Protein 9G8T (pdb70)

InterPro domains:
  IPR001279 Metallo-beta-lactamase [PF00753] (14-205)
  IPR001279 Metallo-beta-lactamase [SM00849] (15-205)
  IPR036866 Ribonuclease Z/Hydroxyacylglutathione hydrolase-like [G3DSA:3.60.15.10] (2-288)
  IPR036866 Ribonuclease Z/Hydroxyacylglutathione hydrolase-like [SSF56281] (8-253)
  IPR044528 Persulfide dioxygenase-like, MBL-fold metallo-hydrolase domain [cd07724] (6-207)
  IPR051682 Mitochondrial Persulfide Dioxygenase [PTHR43084] (5-272)

Radius of gyration: 18.03 Å; Cα contacts (8 Å, |Δi|>4): 649; chains: 1; bounding box: 44×48×46 Å

Foldseek 3Di:
DAWDKDWAADVVQQFIKIWTADPVDQFTEIEQFFFDADVVVRDTDCVRVVVVVVVCVVSVHAYAEHEYQAQDLRGAGCSVVCCVVRNYFYEFAQCLLVLQVVVCVVLVVPPVRDSRQPLGRYHAYAFDWDDRVPWTKTWHQQAALANGGIWIDTHLEIEREQLFEQQAVAHDAQPDVRHHQLSSLVSLVVVLPPPQARWYAYGGDCHGTDTSVCNQQRRPQHHPPQDRVNSRVVRVVVNVVDDRRPRRQVRNVCVSSVNDFADQDPVRDGDGGDDPPPD

Nearest PDB structures (foldseek):
  4ysl-assembly1_B  TM=9.925E-01  e=1.125E-45  Pseudomonas putida F1
  4efz-assembly3_B  TM=9.923E-01  e=1.502E-44  Burkholderia pseudomallei 1710b
  4efz-assembly2_A  TM=9.897E-01  e=1.248E-44  Burkholderia pseudomallei 1710b
  5ve3-assembly2_A  TM=9.294E-01  e=9.357E-24  Paraburkholderia phytofirmans PsJN
  5ve4-assembly1_A  TM=9.227E-01  e=5.370E-24  Paraburkholderia phytofirmans PsJN

B-factor: mean 61.91, std 17.57, range [28.97, 147.61]

Solvent-accessible surface area: 12207 Å² total; per-residue (Å²): 113,126,6,79,32,43,39,22,74,12,108,94,24,19,0,21,5,4,0,0,54,0,63,77,46,107,13,0,0,0,1,3,0,2,12,25,33,66,68,104,74,45,153,38,33,60,66,17,0,97,116,3,16,47,32,5,134,144,88,85,14,100,15,72,31,0,1,8,1,1,1,2,13,32,1,2,4,1,0,20,55,0,47,184,88,30,31,25,36,1,0,3,0,16,95,0,40,91,3,0,57,102,2,14,55,54,4,117,34,54,166,107,8,40,60,74,2,173,37,9,112,60,50,2,106,73,30,47,76,20,118,0,26,40,0,124,8,113,0,18,17,0,14,0,18,1,15,0,1,2,0,0,31,1,42,41,1,0,2,0,3,5,0,0,12,28,12,119,83,0,1,5,48,6,69,17,33,41,23,64,4,94,69,0,22,135,7,0,69,101,0,11,91,34,94,58,86,14,64,0,7,0,3,3,13,139,199,21,85,15,28,0,4,92,0,48,135,110,0,75,19,1,100,106,82,37,82,57,129,52,3,8,60,69,2,100,134,94,12,90,104,71,61,88,35,118,18,7,28,13,0,0,4,0,9,0,26,3,5,53,60,10,95,77,94,92,101,55,71,109,103,53,91,90,29,156,152,90,106

Secondary structure (DSSP, 8-state):
---EEEEEEETTTTEEEEEEE-TTSSEEEEESPEEEEETTTTEEE-HHHHHHHHHHHHTT-EEEEEE-SS--SSSEE-HHHHHHHH--EEEEETTHHHHHHHHHHHHT-TTSS--SSTTSSEEEPTTEEEEETTEEEEEEE--SSSTT-EEEEETTEEEEETS---TTT------STT--HHHHHHHHHHHHTS-TT-EEEESB----EEEHHHHHHH-TTT-TT--HHHHHHHHHHHHHTPPPPTTHHHHHHHHTTTTPPPPBPTTS-B-----SS--

Sequence (279 aa):
LKPDITAFFDPATSTYSYVVRDPSSRACAIVDPVLDYDPAAGRTSHASAERLIAHVRQHDLQVEWLLETHVHADHLSAAIFLQRELGGCLAIGARITQVQAKFSGLFNLGEAFPVDGRQFEHLFEDGESFRIGALECRALHTPGHTPACMMTYLVGDSAFVGDTTLFMPDYGTARCDFPGGDARQLYRSIQRLFALPDATRLFMCHDYRCETSVGEQRRHNVHVREGVDEEAFVAMRQQRDATLGMPTLMLPAIQVNMRGGNLPPVEGNGVRYLKIPLDLF

Structure (mmCIF, N/CA/C/O backbone):
data_9G8T
#
_entry.id   9G8T
#
_cell.length_a   77.240
_cell.length_b   77.240
_cell.length_c   83.300
_cell.angle_alpha   90.00
_cell.angle_beta   90.00
_cell.angle_gamma   120.00
#
_symmetry.space_group_name_H-M   'P 31 2 1'
#
loop_
_entity.id
_entity.type
_entity.pdbx_description
1 polymer 'Metallo-beta-lactamase domain-containing protein'
2 non-polymer DI(HYDROXYETHYL)ETHER
3 non-polymer 'ZINC ION'
4 non-polymer 'CHLORIDE ION'
5 water water
#
loop_
_atom_site.group_PDB
_atom_site.id
_atom_site.type_symbol
_atom_site.label_atom_id
_atom_site.label_alt_id
_atom_site.label_comp_id
_atom_site.label_asym_id
_atom_site.label_entity_id
_atom_site.label_seq_id
_atom_site.pdbx_PDB_ins_code
_atom_site.Cartn_x
_atom_site.Cartn_y
_atom_site.Cartn_z
_atom_site.occupancy
_atom_site.B_iso_or_equiv
_atom_site.auth_seq_id
_atom_site.auth_comp_id
_atom_site.auth_asym_id
_atom_site.auth_atom_id
_atom_site.pdbx_PDB_model_num
ATOM 1 N N . LEU A 1 2 ? 20.938 19.675 26.046 1.00 59.18 2 LEU A N 1
ATOM 2 C CA . LEU A 1 2 ? 21.138 20.479 24.831 1.00 69.71 2 LEU A CA 1
ATOM 3 C C . LEU A 1 2 ? 20.939 19.665 23.541 1.00 64.25 2 LEU A C 1
ATOM 4 O O . LEU A 1 2 ? 21.701 18.739 23.226 1.00 62.82 2 LEU A O 1
ATOM 9 N N . LYS A 1 3 ? 19.927 20.029 22.784 1.00 56.71 3 LYS A N 1
ATOM 10 C CA . LYS A 1 3 ? 19.511 19.159 21.707 1.00 63.19 3 LYS A CA 1
ATOM 11 C C . LYS A 1 3 ? 19.941 19.692 20.339 1.00 52.14 3 LYS A C 1
ATOM 12 O O . LYS A 1 3 ? 19.887 20.903 20.088 1.00 52.39 3 LYS A O 1
ATOM 18 N N . PRO A 1 4 ? 20.397 18.819 19.452 1.00 54.49 4 PRO A N 1
ATOM 19 C CA . PRO A 1 4 ? 20.863 19.284 18.141 1.00 52.60 4 PRO A CA 1
ATOM 20 C C . PRO A 1 4 ? 19.732 19.765 17.245 1.00 52.29 4 PRO A C 1
ATOM 21 O O . PRO A 1 4 ? 18.618 19.232 17.249 1.00 52.73 4 PRO A O 1
ATOM 25 N N . ASP A 1 5 ? 20.044 20.800 16.469 1.00 49.47 5 ASP A N 1
ATOM 26 C CA . ASP A 1 5 ? 19.221 21.234 15.347 1.00 64.39 5 ASP A CA 1
ATOM 27 C C . ASP A 1 5 ? 19.590 20.369 14.141 1.00 62.05 5 ASP A C 1
ATOM 28 O O . ASP A 1 5 ? 20.718 20.451 13.645 1.00 51.49 5 ASP A O 1
ATOM 33 N N . ILE A 1 6 ? 18.645 19.549 13.667 1.00 52.45 6 ILE A N 1
ATOM 34 C CA . ILE A 1 6 ? 18.900 18.544 12.641 1.00 52.94 6 ILE A CA 1
ATOM 35 C C . ILE A 1 6 ? 18.053 18.844 11.411 1.00 54.49 6 ILE A C 1
ATOM 36 O O . ILE A 1 6 ? 16.823 18.952 11.504 1.00 56.12 6 ILE A O 1
ATOM 41 N N . THR A 1 7 ? 18.718 18.956 10.263 1.00 53.29 7 THR A N 1
ATOM 42 C CA . THR A 1 7 ? 18.087 19.100 8.954 1.00 57.48 7 THR A CA 1
ATOM 43 C C . THR A 1 7 ? 18.436 17.882 8.103 1.00 52.92 7 THR A C 1
ATOM 44 O O . THR A 1 7 ? 19.612 17.519 7.977 1.00 49.42 7 THR A O 1
ATOM 48 N N . ALA A 1 8 ? 17.407 17.232 7.567 1.00 49.57 8 ALA A N 1
ATOM 49 C CA . ALA A 1 8 ? 17.520 16.052 6.728 1.00 51.36 8 ALA A CA 1
ATOM 50 C C . ALA A 1 8 ? 17.497 16.447 5.250 1.00 48.15 8 ALA A C 1
ATOM 51 O O . ALA A 1 8 ? 16.870 17.434 4.862 1.00 49.56 8 ALA A O 1
ATOM 53 N N . PHE A 1 9 ? 18.198 15.666 4.431 1.00 49.33 9 PHE A N 1
ATOM 54 C CA . PHE A 1 9 ? 18.309 15.896 2.989 1.00 47.61 9 PHE A CA 1
ATOM 55 C C . PHE A 1 9 ? 18.147 14.558 2.285 1.00 51.95 9 PHE A C 1
ATOM 56 O O . PHE A 1 9 ? 19.014 13.687 2.406 1.00 52.65 9 PHE A O 1
ATOM 64 N N . PHE A 1 10 ? 17.041 14.382 1.568 1.00 55.38 10 PHE A N 1
ATOM 65 C CA . PHE A 1 10 ? 16.752 13.125 0.893 1.00 57.50 10 PHE A CA 1
ATOM 66 C C . PHE A 1 10 ? 17.331 13.150 -0.516 1.00 50.08 10 PHE A C 1
ATOM 67 O O . PHE A 1 10 ? 17.183 14.137 -1.236 1.00 51.09 10 PHE A O 1
ATOM 75 N N . ASP A 1 11 ? 18.007 12.072 -0.896 1.00 54.13 11 ASP A N 1
ATOM 76 C CA . ASP A 1 11 ? 18.447 11.900 -2.280 1.00 51.38 11 ASP A CA 1
ATOM 77 C C . ASP A 1 11 ? 17.613 10.817 -2.949 1.00 51.20 11 ASP A C 1
ATOM 78 O O . ASP A 1 11 ? 17.821 9.627 -2.664 1.00 49.99 11 ASP A O 1
ATOM 83 N N . PRO A 1 12 ? 16.692 11.164 -3.860 1.00 59.59 12 PRO A N 1
ATOM 84 C CA . PRO A 1 12 ? 15.831 10.126 -4.468 1.00 60.49 12 PRO A CA 1
ATOM 85 C C . PRO A 1 12 ? 16.564 9.112 -5.335 1.00 56.32 12 PRO A C 1
ATOM 86 O O . PRO A 1 12 ? 16.097 7.971 -5.452 1.00 61.81 12 PRO A O 1
ATOM 90 N N . ALA A 1 13 ? 17.692 9.465 -5.947 1.00 54.57 13 ALA A N 1
ATOM 91 C CA . ALA A 1 13 ? 18.426 8.467 -6.721 1.00 53.03 13 ALA A CA 1
ATOM 92 C C . ALA A 1 13 ? 18.891 7.305 -5.839 1.00 61.34 13 ALA A C 1
ATOM 93 O O . ALA A 1 13 ? 18.709 6.135 -6.193 1.00 55.79 13 ALA A O 1
ATOM 95 N N . THR A 1 14 ? 19.463 7.595 -4.670 1.00 54.08 14 THR A N 1
ATOM 96 C CA . THR A 1 14 ? 20.010 6.538 -3.828 1.00 50.13 14 THR A CA 1
ATOM 97 C C . THR A 1 14 ? 19.217 6.303 -2.551 1.00 51.83 14 THR A C 1
ATOM 98 O O . THR A 1 14 ? 19.618 5.462 -1.745 1.00 41.82 14 THR A O 1
ATOM 102 N N . SER A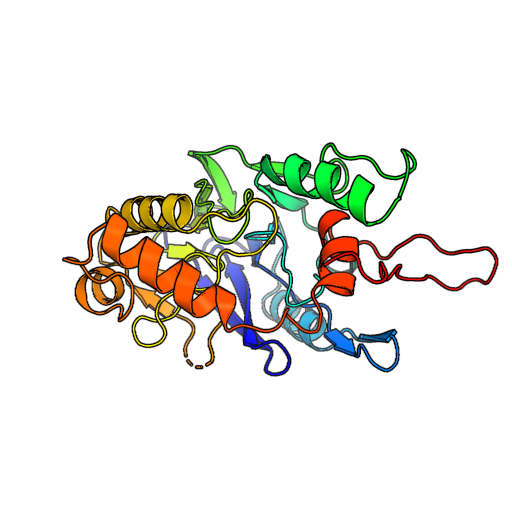 1 15 ? 18.126 7.037 -2.331 1.00 54.85 15 SER A N 1
ATOM 103 C CA . SER A 1 15 ? 17.289 6.872 -1.142 1.00 57.89 15 SER A CA 1
ATOM 104 C C . SER A 1 15 ? 18.067 7.181 0.131 1.00 51.95 15 SER A C 1
ATOM 105 O O . SER A 1 15 ? 17.734 6.682 1.202 1.00 53.77 15 SER A O 1
ATOM 108 N N . THR A 1 16 ? 19.108 8.009 0.014 1.00 50.70 16 THR A N 1
ATOM 109 C CA . THR A 1 16 ? 19.982 8.361 1.122 1.00 45.77 16 THR A CA 1
ATOM 110 C C . THR A 1 16 ? 19.483 9.625 1.817 1.00 40.02 16 THR A C 1
ATOM 111 O O . THR A 1 16 ? 19.126 10.608 1.154 1.00 41.96 16 THR A O 1
ATOM 115 N N . TYR A 1 17 ? 19.442 9.587 3.151 1.00 46.45 17 TYR A N 1
ATOM 116 C CA . TYR A 1 17 ? 19.299 10.790 3.964 1.00 49.51 17 TYR A CA 1
ATOM 117 C C . TYR A 1 17 ? 20.690 11.213 4.417 1.00 46.80 17 TYR A C 1
ATOM 118 O O . TYR A 1 17 ? 21.421 10.412 5.012 1.00 44.82 17 TYR A O 1
ATOM 127 N N . SER A 1 18 ? 21.070 12.432 4.070 1.00 42.74 18 SER A N 1
ATOM 128 C CA . SER A 1 18 ? 22.183 13.143 4.686 1.00 47.38 18 SER A CA 1
ATOM 129 C C . SER A 1 18 ? 21.635 14.135 5.700 1.00 50.96 18 SER A C 1
ATOM 130 O O . SER A 1 18 ? 20.471 14.534 5.635 1.00 46.55 18 SER A O 1
ATOM 133 N N . TYR A 1 19 ? 22.482 14.550 6.642 1.00 47.02 19 TYR A N 1
ATOM 134 C CA . TYR A 1 19 ? 22.034 15.493 7.649 1.00 39.70 19 TYR A CA 1
ATOM 135 C C . TYR A 1 19 ? 23.060 16.592 7.875 1.00 42.61 19 TYR A C 1
ATOM 136 O O . TYR A 1 19 ? 24.273 16.362 7.792 1.00 44.47 19 TYR A O 1
ATOM 145 N N . VAL A 1 20 ? 22.547 17.786 8.172 1.00 44.57 20 VAL A N 1
ATOM 146 C CA . VAL A 1 20 ? 23.296 18.837 8.852 1.00 52.06 20 VAL A CA 1
ATOM 147 C C . VAL A 1 20 ? 22.926 18.806 10.336 1.00 52.50 20 VAL A C 1
ATOM 148 O O . VAL A 1 20 ? 21.748 18.922 10.700 1.00 48.09 20 VAL A O 1
ATOM 152 N N . VAL A 1 21 ? 23.922 18.624 11.196 1.00 49.80 21 VAL A N 1
ATOM 153 C CA . VAL A 1 21 ? 23.713 18.540 12.639 1.00 46.19 21 VAL A CA 1
ATOM 154 C C . VAL A 1 21 ? 24.322 19.791 13.254 1.00 50.05 21 VAL A C 1
ATOM 155 O O . VAL A 1 21 ? 25.549 19.934 13.294 1.00 52.18 21 VAL A O 1
ATOM 159 N N . ARG A 1 22 ? 23.471 20.691 13.734 1.00 50.61 22 ARG A N 1
ATOM 160 C CA . ARG A 1 22 ? 23.870 22.036 14.119 1.00 53.70 22 ARG A CA 1
ATOM 161 C C . ARG A 1 22 ? 23.769 22.216 15.630 1.00 54.41 22 ARG A C 1
ATOM 162 O O . ARG A 1 22 ? 22.775 21.816 16.246 1.00 55.84 22 ARG A O 1
ATOM 170 N N . ASP A 1 23 ? 24.796 22.817 16.217 1.00 48.66 23 ASP A N 1
ATOM 171 C CA . ASP A 1 23 ? 24.768 23.257 17.610 1.00 53.95 23 ASP A CA 1
ATOM 172 C C . ASP A 1 23 ? 23.950 24.539 17.732 1.00 54.78 23 ASP A C 1
ATOM 173 O O . ASP A 1 23 ? 24.382 25.590 17.242 1.00 64.09 23 ASP A O 1
ATOM 178 N N . PRO A 1 24 ? 22.769 24.492 18.360 1.00 50.78 24 PRO A N 1
ATOM 179 C CA . PRO A 1 24 ? 21.957 25.716 18.493 1.00 55.70 24 PRO A CA 1
ATOM 180 C C . PRO A 1 24 ? 22.651 26.853 19.228 1.00 59.53 24 PRO A C 1
ATOM 181 O O . PRO A 1 24 ? 22.336 28.020 18.962 1.00 59.69 24 PRO A O 1
ATOM 185 N N . SER A 1 25 ? 23.563 26.559 20.158 1.00 54.98 25 SER A N 1
ATOM 186 C CA . SER A 1 25 ? 24.213 27.611 20.935 1.00 58.04 25 SER A CA 1
ATOM 187 C C . SER A 1 25 ? 25.389 28.239 20.206 1.00 57.33 25 SER A C 1
ATOM 188 O O . SER A 1 25 ? 26.028 29.146 20.749 1.00 58.00 25 SER A O 1
ATOM 191 N N . SER A 1 26 ? 25.688 27.803 18.992 1.00 55.11 26 SER A N 1
ATOM 192 C CA . SER A 1 26 ? 26.780 28.410 18.248 1.00 60.61 26 SER A CA 1
ATOM 193 C C . SER A 1 26 ? 26.483 28.261 16.762 1.00 56.37 26 SER A C 1
ATOM 194 O O . SER A 1 26 ? 25.338 28.019 16.365 1.00 61.66 26 SER A O 1
ATOM 197 N N . ARG A 1 27 ? 27.512 28.415 15.940 1.00 54.06 27 ARG A N 1
ATOM 198 C CA . ARG A 1 27 ? 27.386 28.170 14.509 1.00 51.88 27 ARG A CA 1
ATOM 199 C C . ARG A 1 27 ? 28.044 26.864 14.077 1.00 58.36 27 ARG A C 1
ATOM 200 O O . ARG A 1 27 ? 28.063 26.561 12.879 1.00 64.78 27 ARG A O 1
ATOM 208 N N . ALA A 1 28 ? 28.562 26.079 15.024 1.00 60.42 28 ALA A N 1
ATOM 209 C CA . ALA A 1 28 ? 29.229 24.822 14.708 1.00 55.06 28 ALA A CA 1
ATOM 210 C C . ALA A 1 28 ? 28.227 23.786 14.207 1.00 58.47 28 ALA A C 1
ATOM 211 O O . ALA A 1 28 ? 27.135 23.636 14.768 1.00 62.47 28 ALA A O 1
ATOM 213 N N . CYS A 1 29 ? 28.600 23.049 13.158 1.00 50.43 29 CYS A N 1
ATOM 214 C CA . CYS A 1 29 ? 27.763 21.948 12.706 1.00 48.12 29 CYS A CA 1
ATOM 215 C C . CYS A 1 29 ? 28.629 20.793 12.203 1.00 54.49 29 CYS A C 1
ATOM 216 O O . CYS A 1 29 ? 29.827 20.937 11.959 1.00 59.27 29 CYS A O 1
ATOM 219 N N . ALA A 1 30 ? 27.999 19.636 12.047 1.00 53.08 30 ALA A N 1
ATOM 220 C CA . ALA A 1 30 ? 28.576 18.507 11.343 1.00 48.61 30 ALA A CA 1
ATOM 221 C C . ALA A 1 30 ? 27.676 18.111 10.185 1.00 47.80 30 ALA A C 1
ATOM 222 O O . ALA A 1 30 ? 26.470 18.355 10.206 1.00 49.50 30 ALA A O 1
ATOM 224 N N . ILE A 1 31 ? 28.268 17.448 9.198 1.00 48.91 31 ILE A N 1
ATOM 225 C CA . ILE A 1 31 ? 27.552 16.921 8.043 1.00 45.12 31 ILE A CA 1
ATOM 226 C C . ILE A 1 31 ? 27.694 15.408 8.073 1.00 50.13 31 ILE A C 1
ATOM 227 O O . ILE A 1 31 ? 28.802 14.879 8.240 1.00 48.56 31 ILE A O 1
ATOM 232 N N . VAL A 1 32 ? 26.568 14.717 7.969 1.00 40.54 32 VAL A N 1
ATOM 233 C CA . VAL A 1 32 ? 26.519 13.268 8.094 1.00 39.85 32 VAL A CA 1
ATOM 234 C C . VAL A 1 32 ? 26.154 12.671 6.743 1.00 45.96 32 VAL A C 1
ATOM 235 O O . VAL A 1 32 ? 25.146 13.061 6.148 1.00 40.46 32 VAL A O 1
ATOM 239 N N . ASP A 1 33 ? 26.954 11.711 6.281 1.00 42.96 33 ASP A N 1
ATOM 240 C CA . ASP A 1 33 ? 26.683 10.934 5.078 1.00 44.49 33 ASP A CA 1
ATOM 241 C C . ASP A 1 33 ? 26.306 11.768 3.842 1.00 45.21 33 ASP A C 1
ATOM 242 O O . ASP A 1 33 ? 25.244 11.559 3.245 1.00 43.97 33 ASP A O 1
ATOM 247 N N . PRO A 1 34 ? 27.173 12.676 3.403 1.00 44.74 34 PRO A N 1
ATOM 248 C CA . PRO A 1 34 ? 26.826 13.504 2.240 1.00 38.76 34 PRO A CA 1
ATOM 249 C C . PRO A 1 34 ? 27.038 12.743 0.927 1.00 44.41 34 PRO A C 1
ATOM 250 O O . PRO A 1 34 ? 27.935 11.897 0.806 1.00 45.20 34 PRO A O 1
ATOM 254 N N . VAL A 1 35 ? 26.184 13.032 -0.061 1.00 39.82 35 VAL A N 1
ATOM 255 C CA . VAL A 1 35 ? 26.086 12.226 -1.280 1.00 47.16 35 VAL A CA 1
ATOM 256 C C . VAL A 1 35 ? 26.807 12.914 -2.427 1.00 46.39 35 VAL A C 1
ATOM 257 O O . VAL A 1 35 ? 26.505 14.073 -2.756 1.00 46.90 35 VAL A O 1
ATOM 261 N N . LEU A 1 36 ? 27.713 12.188 -3.087 1.00 51.15 36 LEU A N 1
ATOM 262 C CA . LEU A 1 36 ? 28.235 12.628 -4.378 1.00 44.00 36 LEU A CA 1
ATOM 263 C C . LEU A 1 36 ? 27.450 11.889 -5.459 1.00 41.63 36 LEU A C 1
ATOM 264 O O . LEU A 1 36 ? 27.501 10.647 -5.547 1.00 41.22 36 LEU A O 1
ATOM 269 N N . ASP A 1 37 ? 26.717 12.643 -6.277 1.00 51.13 37 ASP A N 1
ATOM 270 C CA . ASP A 1 37 ? 25.839 12.020 -7.252 1.00 50.86 37 ASP A CA 1
ATOM 271 C C . ASP A 1 37 ? 26.673 11.365 -8.340 1.00 44.77 37 ASP A C 1
ATOM 272 O O . ASP A 1 37 ? 27.689 11.912 -8.783 1.00 44.87 37 ASP A O 1
ATOM 277 N N . TYR A 1 38 ? 26.261 10.170 -8.750 1.00 51.10 38 TYR A N 1
ATOM 278 C CA . TYR A 1 38 ? 27.069 9.375 -9.666 1.00 47.48 38 TYR A CA 1
ATOM 279 C C . TYR A 1 38 ? 26.184 8.630 -10.648 1.00 45.50 38 TYR A C 1
ATOM 280 O O . TYR A 1 38 ? 25.318 7.843 -10.240 1.00 38.60 38 TYR A O 1
ATOM 289 N N . ASP A 1 39 ? 26.442 8.850 -11.953 1.00 49.22 39 ASP A N 1
ATOM 290 C CA . ASP A 1 39 ? 25.757 8.139 -13.019 1.00 42.09 39 ASP A CA 1
ATOM 291 C C . ASP A 1 39 ? 26.652 6.999 -13.483 1.00 39.07 39 ASP A C 1
ATOM 292 O O . ASP A 1 39 ? 27.667 7.247 -14.157 1.00 44.20 39 ASP A O 1
ATOM 297 N N . PRO A 1 40 ? 26.334 5.749 -13.153 1.00 38.91 40 PRO A N 1
ATOM 298 C CA . PRO A 1 40 ? 27.268 4.663 -13.473 1.00 41.39 40 PRO A CA 1
ATOM 299 C C . PRO A 1 40 ? 27.376 4.355 -14.960 1.00 37.68 40 PRO A C 1
ATOM 300 O O . PRO A 1 40 ? 28.400 3.818 -15.388 1.00 42.32 40 PRO A O 1
ATOM 304 N N . ALA A 1 41 ? 26.371 4.664 -15.768 1.00 39.55 41 ALA A N 1
ATOM 305 C CA . ALA A 1 41 ? 26.509 4.348 -17.194 1.00 42.01 41 ALA A CA 1
ATOM 306 C C . ALA A 1 41 ? 27.564 5.235 -17.850 1.00 47.86 41 ALA A C 1
ATOM 307 O O . ALA A 1 41 ? 28.360 4.766 -18.674 1.00 47.12 41 ALA A O 1
ATOM 309 N N . ALA A 1 42 ? 27.616 6.506 -17.458 1.00 47.90 42 ALA A N 1
ATOM 310 C CA . ALA A 1 42 ? 28.538 7.473 -18.035 1.00 49.73 42 ALA A CA 1
ATOM 311 C C . ALA A 1 42 ? 29.771 7.732 -17.185 1.00 48.92 42 ALA A C 1
ATOM 312 O O . ALA A 1 42 ? 30.700 8.388 -17.668 1.00 49.64 42 ALA A O 1
ATOM 314 N N . GLY A 1 43 ? 29.800 7.274 -15.937 1.00 49.79 43 GLY A N 1
ATOM 315 C CA . GLY A 1 43 ? 30.892 7.649 -15.062 1.00 44.13 43 GLY A CA 1
ATOM 316 C C . GLY A 1 43 ? 30.933 9.127 -14.752 1.00 38.16 43 GLY A C 1
ATOM 317 O O . GLY A 1 43 ? 32.017 9.687 -14.559 1.00 47.12 43 GLY A O 1
ATOM 318 N N . ARG A 1 44 ? 29.771 9.781 -14.720 1.00 38.65 44 ARG A N 1
ATOM 319 C CA . ARG A 1 44 ? 29.677 11.205 -14.417 1.00 35.36 44 ARG A CA 1
ATOM 320 C C . ARG A 1 44 ? 29.361 11.371 -12.930 1.00 37.21 44 ARG A C 1
ATOM 321 O O . ARG A 1 44 ? 28.326 10.880 -12.452 1.00 42.64 44 ARG A O 1
ATOM 329 N N . THR A 1 45 ? 30.243 12.061 -12.210 1.00 40.38 45 THR A N 1
ATOM 330 C CA . THR A 1 45 ? 29.939 12.580 -10.880 1.00 48.11 45 THR A CA 1
ATOM 331 C C . THR A 1 45 ? 29.354 13.977 -11.009 1.00 56.67 45 THR A C 1
ATOM 332 O O . THR A 1 45 ? 29.794 14.765 -11.846 1.00 60.94 45 THR A O 1
ATOM 336 N N . SER A 1 46 ? 28.353 14.275 -10.185 1.00 50.20 46 SER A N 1
ATOM 337 C CA . SER A 1 46 ? 27.778 15.607 -10.129 1.00 46.41 46 SER A CA 1
ATOM 338 C C . SER A 1 46 ? 27.562 16.013 -8.681 1.00 51.76 46 SER A C 1
ATOM 339 O O . SER A 1 46 ? 27.530 15.173 -7.772 1.00 43.76 46 SER A O 1
ATOM 342 N N . HIS A 1 47 ? 27.388 17.325 -8.487 1.00 51.69 47 HIS A N 1
ATOM 343 C CA . HIS A 1 47 ? 27.474 17.955 -7.180 1.00 56.64 47 HIS A CA 1
ATOM 344 C C . HIS A 1 47 ? 26.144 18.527 -6.689 1.00 59.09 47 HIS A C 1
ATOM 345 O O . HIS A 1 47 ? 26.129 19.283 -5.713 1.00 55.16 47 HIS A O 1
ATOM 352 N N . ALA A 1 48 ? 25.022 18.137 -7.301 1.00 54.69 48 ALA A N 1
ATOM 353 C CA . ALA A 1 48 ? 23.717 18.680 -6.908 1.00 58.03 48 ALA A CA 1
ATOM 354 C C . ALA A 1 48 ? 23.396 18.446 -5.422 1.00 50.43 48 ALA A C 1
ATOM 355 O O . ALA A 1 48 ? 23.017 19.377 -4.703 1.00 48.57 48 ALA A O 1
ATOM 357 N N . SER A 1 49 ? 23.496 17.200 -4.948 1.00 49.82 49 SER A N 1
ATOM 358 C CA . SER A 1 49 ? 23.164 16.942 -3.549 1.00 51.01 49 SER A CA 1
ATOM 359 C C . SER A 1 49 ? 24.066 17.748 -2.621 1.00 51.30 49 SER A C 1
ATOM 360 O O . SER A 1 49 ? 23.584 18.429 -1.708 1.00 56.33 49 SER A O 1
ATOM 363 N N . ALA A 1 50 ? 25.378 17.732 -2.874 1.00 44.94 50 ALA A N 1
ATOM 364 C CA . ALA A 1 50 ? 26.289 18.474 -2.006 1.00 44.80 50 ALA A CA 1
ATOM 365 C C . ALA A 1 50 ? 26.003 19.972 -2.033 1.00 50.55 50 ALA A C 1
ATOM 366 O O . ALA A 1 50 ? 26.088 20.642 -0.995 1.00 52.19 50 ALA A O 1
ATOM 368 N N . GLU A 1 51 ? 25.648 20.519 -3.207 1.00 50.71 51 GLU A N 1
ATOM 369 C CA . GLU A 1 51 ? 25.333 21.942 -3.302 1.00 55.12 51 GLU A CA 1
ATOM 370 C C . GLU A 1 51 ? 24.136 22.329 -2.431 1.00 46.70 51 GLU A C 1
ATOM 371 O O . GLU A 1 51 ? 24.075 23.457 -1.933 1.00 49.99 51 GLU A O 1
ATOM 377 N N . ARG A 1 52 ? 23.173 21.423 -2.240 1.00 51.73 52 ARG A N 1
ATOM 378 C CA . ARG A 1 52 ? 22.134 21.668 -1.243 1.00 58.02 52 ARG A CA 1
ATOM 379 C C . ARG A 1 52 ? 22.750 21.881 0.136 1.00 54.86 52 ARG A C 1
ATOM 380 O O . ARG A 1 52 ? 22.389 22.822 0.850 1.00 54.56 52 ARG A O 1
ATOM 388 N N . LEU A 1 53 ? 23.693 21.013 0.526 1.00 51.02 53 LEU A N 1
ATOM 389 C CA . LEU A 1 53 ? 24.337 21.156 1.830 1.00 46.44 53 LEU A CA 1
ATOM 390 C C . LEU A 1 53 ? 25.141 22.443 1.909 1.00 51.85 53 LEU A C 1
ATOM 391 O O . LEU A 1 53 ? 25.110 23.141 2.931 1.00 51.63 53 LEU A O 1
ATOM 396 N N . ILE A 1 54 ? 25.859 22.785 0.837 1.00 46.82 54 ILE A N 1
ATOM 397 C CA . ILE A 1 54 ? 26.664 23.996 0.880 1.00 46.30 54 ILE A CA 1
ATOM 398 C C . ILE A 1 54 ? 25.766 25.210 1.061 1.00 55.36 54 ILE A C 1
ATOM 399 O O . ILE A 1 54 ? 26.029 26.073 1.907 1.00 56.93 54 ILE A O 1
ATOM 404 N N . ALA A 1 55 ? 24.655 25.259 0.318 1.00 55.62 55 ALA A N 1
ATOM 405 C CA . ALA A 1 55 ? 23.737 26.392 0.414 1.00 56.60 55 ALA A CA 1
ATOM 406 C C . ALA A 1 55 ? 23.137 26.528 1.814 1.00 52.30 55 ALA A C 1
ATOM 407 O O . ALA A 1 55 ? 22.961 27.642 2.315 1.00 55.60 55 ALA A O 1
ATOM 409 N N . HIS A 1 56 ? 22.806 25.412 2.459 1.00 52.84 56 HIS A N 1
ATOM 410 C CA . HIS A 1 56 ? 22.238 25.497 3.798 1.00 55.84 56 HIS A CA 1
ATOM 411 C C . HIS A 1 56 ? 23.264 26.060 4.776 1.00 52.65 56 HIS A C 1
ATOM 412 O O . HIS A 1 56 ? 22.970 26.981 5.556 1.00 51.71 56 HIS A O 1
ATOM 419 N N . VAL A 1 57 ? 24.483 25.525 4.727 1.00 51.50 57 VAL A N 1
ATOM 420 C CA . VAL A 1 57 ? 25.569 26.016 5.563 1.00 58.32 57 VAL A CA 1
ATOM 421 C C . VAL A 1 57 ? 25.792 27.510 5.338 1.00 61.22 57 VAL A C 1
ATOM 422 O O . VAL A 1 57 ? 26.019 28.271 6.294 1.00 58.25 57 VAL A O 1
ATOM 426 N N . ARG A 1 58 ? 25.683 27.961 4.079 1.00 57.78 58 ARG A N 1
ATOM 427 C CA . ARG A 1 58 ? 25.921 29.368 3.766 1.00 58.60 58 ARG A CA 1
ATOM 428 C C . ARG A 1 58 ? 24.763 30.252 4.220 1.00 61.08 58 ARG A C 1
ATOM 429 O O . ARG A 1 58 ? 24.990 31.328 4.785 1.00 63.81 58 ARG A O 1
ATOM 437 N N . GLN A 1 59 ? 23.519 29.827 3.969 1.00 61.08 59 GLN A N 1
ATOM 438 C CA . GLN A 1 59 ? 22.341 30.547 4.453 1.00 61.39 59 GLN A CA 1
ATOM 439 C C . GLN A 1 59 ? 22.426 30.841 5.951 1.00 71.64 59 GLN A C 1
ATOM 440 O O . GLN A 1 59 ? 22.298 31.990 6.382 1.00 80.34 59 GLN A O 1
ATOM 446 N N . HIS A 1 60 ? 22.620 29.804 6.764 1.00 65.39 60 HIS A N 1
ATOM 447 C CA . HIS A 1 60 ? 22.622 29.954 8.213 1.00 62.33 60 HIS A CA 1
ATOM 448 C C . HIS A 1 60 ? 23.997 30.268 8.772 1.00 63.77 60 HIS A C 1
ATOM 449 O O . HIS A 1 60 ? 24.169 30.261 9.994 1.00 63.69 60 HIS A O 1
ATOM 456 N N . ASP A 1 61 ? 24.968 30.539 7.904 1.00 64.44 61 ASP A N 1
ATOM 457 C CA . ASP A 1 61 ? 26.311 30.968 8.285 1.00 64.95 61 ASP A CA 1
ATOM 458 C C . ASP A 1 61 ? 26.901 30.026 9.334 1.00 65.72 61 ASP A C 1
ATOM 459 O O . ASP A 1 61 ? 27.199 30.409 10.469 1.00 74.53 61 ASP A O 1
ATOM 464 N N . LEU A 1 62 ? 27.035 28.763 8.938 1.00 53.01 62 LEU A N 1
ATOM 465 C CA . LEU A 1 62 ? 27.508 27.725 9.834 1.00 53.96 62 LEU A CA 1
ATOM 466 C C . LEU A 1 62 ? 28.975 27.417 9.569 1.00 62.00 62 LEU A C 1
ATOM 467 O O . LEU A 1 62 ? 29.512 27.700 8.498 1.00 57.39 62 LEU A O 1
ATOM 472 N N . GLN A 1 63 ? 29.631 26.855 10.577 1.00 60.09 63 GLN A N 1
ATOM 473 C CA . GLN A 1 63 ? 31.040 26.497 10.496 1.00 57.42 63 GLN A CA 1
ATOM 474 C C . GLN A 1 63 ? 31.095 24.983 10.565 1.00 56.00 63 GLN A C 1
ATOM 475 O O . GLN A 1 63 ? 30.728 24.399 11.589 1.00 67.65 63 GLN A O 1
ATOM 481 N N . VAL A 1 64 ? 31.541 24.344 9.485 1.00 62.33 64 VAL A N 1
ATOM 482 C CA . VAL A 1 64 ? 31.570 22.886 9.439 1.00 59.70 64 VAL A CA 1
ATOM 483 C C . VAL A 1 64 ? 32.751 22.403 10.278 1.00 62.57 64 VAL A C 1
ATOM 484 O O . VAL A 1 64 ? 33.910 22.658 9.949 1.00 71.70 64 VAL A O 1
ATOM 488 N N . GLU A 1 65 ? 32.453 21.699 11.366 1.00 55.26 65 GLU A N 1
ATOM 489 C CA . GLU A 1 65 ? 33.461 21.119 12.239 1.00 52.42 65 GLU A CA 1
ATOM 490 C C . GLU A 1 65 ? 33.734 19.654 11.930 1.00 57.66 65 GLU A C 1
ATOM 491 O O . GLU A 1 65 ? 34.862 19.187 12.125 1.00 59.59 65 GLU A O 1
ATOM 497 N N . TRP A 1 66 ? 32.725 18.911 11.479 1.00 50.83 66 TRP A N 1
ATOM 498 C CA . TRP A 1 66 ? 32.870 17.484 11.250 1.00 53.66 66 TRP A CA 1
ATOM 499 C C . TRP A 1 66 ? 32.213 17.120 9.934 1.00 54.92 66 TRP A C 1
ATOM 500 O O . TRP A 1 66 ? 31.156 17.658 9.585 1.00 57.04 66 TRP A O 1
ATOM 511 N N . LEU A 1 67 ? 32.847 16.203 9.213 1.00 56.66 67 LEU A N 1
ATOM 512 C CA . LEU A 1 67 ? 32.255 15.529 8.058 1.00 50.64 67 LEU A CA 1
ATOM 513 C C . LEU A 1 67 ? 32.194 14.055 8.446 1.00 52.10 67 LEU A C 1
ATOM 514 O O . LEU A 1 67 ? 33.210 13.352 8.383 1.00 51.44 67 LEU A O 1
ATOM 519 N N . LEU A 1 68 ? 31.020 13.598 8.890 1.00 51.83 68 LEU A N 1
ATOM 520 C CA . LEU A 1 68 ? 30.876 12.278 9.489 1.00 50.23 68 LEU A CA 1
ATOM 521 C C . LEU A 1 68 ? 30.336 11.272 8.478 1.00 51.49 68 LEU A C 1
ATOM 522 O O . LEU A 1 68 ? 29.423 11.567 7.699 1.00 50.12 68 LEU A O 1
ATOM 527 N N . GLU A 1 69 ? 30.909 10.079 8.492 1.00 53.49 69 GLU A N 1
ATOM 528 C CA . GLU A 1 69 ? 30.347 8.942 7.783 1.00 50.15 69 GLU A CA 1
ATOM 529 C C . GLU A 1 69 ? 29.894 7.939 8.826 1.00 45.55 69 GLU A C 1
ATOM 530 O O . GLU A 1 69 ? 30.647 7.653 9.760 1.00 41.86 69 GLU A O 1
ATOM 536 N N . THR A 1 70 ? 28.662 7.427 8.691 1.00 42.52 70 THR A N 1
ATOM 537 C CA . THR A 1 70 ? 28.207 6.402 9.628 1.00 47.22 70 THR A CA 1
ATOM 538 C C . THR A 1 70 ? 28.812 5.043 9.317 1.00 50.00 70 THR A C 1
ATOM 539 O O . THR A 1 70 ? 28.997 4.234 10.225 1.00 49.06 70 THR A O 1
ATOM 543 N N . HIS A 1 71 ? 29.112 4.766 8.058 1.00 44.03 71 HIS A N 1
ATOM 544 C CA . HIS A 1 71 ? 29.735 3.507 7.668 1.00 42.75 71 HIS A CA 1
ATOM 545 C C . HIS A 1 71 ? 30.273 3.698 6.256 1.00 41.77 71 HIS A C 1
ATOM 546 O O . HIS A 1 71 ? 30.112 4.765 5.654 1.00 44.87 71 HIS A O 1
ATOM 553 N N . VAL A 1 72 ? 30.937 2.675 5.737 1.00 41.12 72 VAL A N 1
ATOM 554 C CA . VAL A 1 72 ? 31.311 2.671 4.330 1.00 48.59 72 VAL A CA 1
ATOM 555 C C . VAL A 1 72 ? 30.080 2.337 3.484 1.00 45.52 72 VAL A C 1
ATOM 556 O O . VAL A 1 72 ? 29.453 1.276 3.630 1.00 43.59 72 VAL A O 1
ATOM 560 N N . HIS A 1 73 ? 29.708 3.268 2.618 1.00 41.06 73 HIS A N 1
ATOM 561 C CA . HIS A 1 73 ? 28.483 3.173 1.845 1.00 41.04 73 HIS A CA 1
ATOM 562 C C . HIS A 1 73 ? 28.736 2.370 0.584 1.00 44.76 73 HIS A C 1
ATOM 563 O O . HIS A 1 73 ? 29.728 2.588 -0.117 1.00 43.41 73 HIS A O 1
ATOM 570 N N . ALA A 1 74 ? 27.870 1.402 0.348 1.00 43.58 74 ALA A N 1
ATOM 571 C CA . ALA A 1 74 ? 27.908 0.589 -0.850 1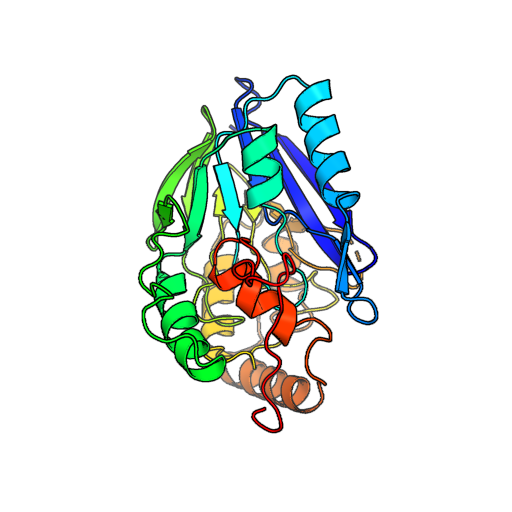.00 45.45 74 ALA A CA 1
ATOM 572 C C . ALA A 1 74 ? 26.885 1.045 -1.880 1.00 49.91 74 ALA A C 1
ATOM 573 O O . ALA A 1 74 ? 26.892 0.548 -3.005 1.00 49.67 74 ALA A O 1
ATOM 575 N N . ASP A 1 75 ? 26.037 2.015 -1.536 1.00 42.38 75 ASP A N 1
ATOM 576 C CA . ASP A 1 75 ? 24.956 2.463 -2.396 1.00 39.79 75 ASP A CA 1
ATOM 577 C C . ASP A 1 75 ? 25.153 3.862 -2.940 1.00 44.24 75 ASP A C 1
ATOM 578 O O . ASP A 1 75 ? 24.303 4.328 -3.692 1.00 53.53 75 ASP A O 1
ATOM 583 N N . HIS A 1 76 ? 26.194 4.572 -2.517 1.00 42.07 76 HIS A N 1
ATOM 584 C CA . HIS A 1 76 ? 26.441 5.904 -3.037 1.00 36.09 76 HIS A CA 1
ATOM 585 C C . HIS A 1 76 ? 27.893 6.257 -2.786 1.00 39.13 76 HIS A C 1
ATOM 586 O O . HIS A 1 76 ? 28.556 5.667 -1.932 1.00 41.27 76 HIS A O 1
ATOM 593 N N . LEU A 1 77 ? 28.395 7.195 -3.585 1.00 38.89 77 LEU A N 1
ATOM 594 C CA . LEU A 1 77 ? 29.720 7.761 -3.364 1.00 42.46 77 LEU A CA 1
ATOM 595 C C . LEU A 1 77 ? 29.586 8.927 -2.401 1.00 40.22 77 LEU A C 1
ATOM 596 O O . LEU A 1 77 ? 28.603 9.676 -2.448 1.00 40.18 77 LEU A O 1
ATOM 601 N N . SER A 1 78 ? 30.575 9.084 -1.530 1.00 44.29 78 SER A N 1
ATOM 602 C CA . SER A 1 78 ? 30.559 10.197 -0.592 1.00 45.17 78 SER A CA 1
ATOM 603 C C . SER A 1 78 ? 31.091 11.476 -1.240 1.00 46.55 78 SER A C 1
ATOM 604 O O . SER A 1 78 ? 32.061 11.452 -2.008 1.00 42.43 78 SER A O 1
ATOM 607 N N . ALA A 1 79 ? 30.430 12.591 -0.934 1.00 45.21 79 ALA A N 1
ATOM 608 C CA . ALA A 1 79 ? 30.848 13.929 -1.324 1.00 41.16 79 ALA A CA 1
ATOM 609 C C . ALA A 1 79 ? 31.700 14.636 -0.255 1.00 49.40 79 ALA A C 1
ATOM 610 O O . ALA A 1 79 ? 31.860 15.863 -0.317 1.00 45.96 79 ALA A O 1
ATOM 612 N N . ALA A 1 80 ? 32.265 13.890 0.703 1.00 45.17 80 ALA A N 1
ATOM 613 C CA . ALA A 1 80 ? 33.024 14.510 1.787 1.00 59.64 80 ALA A CA 1
ATOM 614 C C . ALA A 1 80 ? 34.143 15.397 1.252 1.00 52.36 80 ALA A C 1
ATOM 615 O O . ALA A 1 80 ? 34.290 16.545 1.675 1.00 48.24 80 ALA A O 1
ATOM 617 N N . ILE A 1 81 ? 34.937 14.889 0.310 1.00 54.48 81 ILE A N 1
ATOM 618 C CA . ILE A 1 81 ? 36.119 15.630 -0.133 1.00 61.70 81 ILE A CA 1
ATOM 619 C C . ILE A 1 81 ? 35.713 16.946 -0.785 1.00 61.45 81 ILE A C 1
ATOM 620 O O . ILE A 1 81 ? 36.360 17.983 -0.591 1.00 60.76 81 ILE A O 1
ATOM 625 N N . PHE A 1 82 ? 34.617 16.936 -1.537 1.00 54.90 82 PHE A N 1
ATOM 626 C CA . PHE A 1 82 ? 34.177 18.158 -2.204 1.00 53.03 82 PHE A CA 1
ATOM 627 C C . PHE A 1 82 ? 33.665 19.177 -1.196 1.00 56.00 82 PHE A C 1
ATOM 628 O O . PHE A 1 82 ? 34.020 20.362 -1.255 1.00 60.76 82 PHE A O 1
ATOM 636 N N . LEU A 1 83 ? 32.818 18.735 -0.266 1.00 61.81 83 LEU A N 1
ATOM 637 C CA . LEU A 1 83 ? 32.387 19.609 0.824 1.00 53.94 83 LEU A CA 1
ATOM 638 C C . LEU A 1 83 ? 33.570 20.100 1.639 1.00 49.06 83 LEU A C 1
ATOM 639 O O . LEU A 1 83 ? 33.613 21.263 2.059 1.00 50.28 83 LEU A O 1
ATOM 644 N N . GLN A 1 84 ? 34.532 19.221 1.894 1.00 53.43 84 GLN A N 1
ATOM 645 C CA . GLN A 1 84 ? 35.686 19.626 2.680 1.00 62.69 84 GLN A CA 1
ATOM 646 C C . GLN A 1 84 ? 36.442 20.762 2.004 1.00 63.33 84 GLN A C 1
ATOM 647 O O . GLN A 1 84 ? 36.902 21.692 2.674 1.00 66.80 84 GLN A O 1
ATOM 653 N N . ARG A 1 85 ? 36.563 20.711 0.676 1.00 60.97 85 ARG A N 1
ATOM 654 C CA . ARG A 1 85 ? 37.208 21.792 -0.062 1.00 64.39 85 ARG A CA 1
ATOM 655 C C . ARG A 1 85 ? 36.440 23.096 0.079 1.00 58.34 85 ARG A C 1
ATOM 656 O O . ARG A 1 85 ? 37.033 24.154 0.301 1.00 64.92 85 ARG A O 1
ATOM 664 N N . GLU A 1 86 ? 35.119 23.041 -0.074 1.00 59.15 86 GLU A N 1
ATOM 665 C CA . GLU A 1 86 ? 34.305 24.251 -0.044 1.00 67.26 86 GLU A CA 1
ATOM 666 C C . GLU A 1 86 ? 34.084 24.758 1.375 1.00 70.74 86 GLU A C 1
ATOM 667 O O . GLU A 1 86 ? 34.097 25.972 1.612 1.00 70.14 86 GLU A O 1
ATOM 673 N N . LEU A 1 87 ? 33.874 23.853 2.331 1.00 62.89 87 LEU A N 1
ATOM 674 C CA . LEU A 1 87 ? 33.464 24.244 3.672 1.00 68.00 87 LEU A CA 1
ATOM 675 C C . LEU A 1 87 ? 34.479 23.936 4.766 1.00 65.12 87 LEU A C 1
ATOM 676 O O . LEU A 1 87 ? 34.276 24.369 5.906 1.00 68.77 87 LEU A O 1
ATOM 681 N N . GLY A 1 88 ? 35.550 23.203 4.472 1.00 59.49 88 GLY A N 1
ATOM 682 C CA . GLY A 1 88 ? 36.402 22.815 5.583 1.00 63.03 88 GLY A CA 1
ATOM 683 C C . GLY A 1 88 ? 35.798 21.668 6.394 1.00 63.90 88 GLY A C 1
ATOM 684 O O . GLY A 1 88 ? 34.887 20.961 5.961 1.00 62.47 88 GLY A O 1
ATOM 685 N N . GLY A 1 89 ? 36.337 21.483 7.591 1.00 64.63 89 GLY A N 1
ATOM 686 C CA . GLY A 1 89 ? 35.840 20.474 8.499 1.00 62.16 89 GLY A CA 1
ATOM 687 C C . GLY A 1 89 ? 36.713 19.225 8.513 1.00 65.84 89 GLY A C 1
ATOM 688 O O . GLY A 1 89 ? 37.506 18.964 7.604 1.00 60.79 89 GLY A O 1
ATOM 689 N N . CYS A 1 90 ? 36.537 18.428 9.561 1.00 53.89 90 CYS A N 1
ATOM 690 C CA . CYS A 1 90 ? 37.383 17.279 9.830 1.00 48.56 90 CYS A CA 1
ATOM 691 C C . CYS A 1 90 ? 36.627 16.011 9.431 1.00 48.77 90 CYS A C 1
ATOM 692 O O . CYS A 1 90 ? 35.501 15.777 9.894 1.00 56.17 90 CYS A O 1
ATOM 695 N N . LEU A 1 91 ? 37.237 15.215 8.558 1.00 48.18 91 LEU A N 1
ATOM 696 C CA . LEU A 1 91 ? 36.634 14.010 7.986 1.00 48.91 91 LEU A CA 1
ATOM 697 C C . LEU A 1 91 ? 36.771 12.839 8.947 1.00 57.79 91 LEU A C 1
ATOM 698 O O . LEU A 1 91 ? 37.883 12.527 9.376 1.00 60.33 91 LEU A O 1
ATOM 703 N N . ALA A 1 92 ? 35.661 12.174 9.270 1.00 55.84 92 ALA A N 1
ATOM 704 C CA . ALA A 1 92 ? 35.712 11.187 10.343 1.00 51.89 92 ALA A CA 1
ATOM 705 C C . ALA A 1 92 ? 34.793 10.000 10.057 1.00 53.67 92 ALA A C 1
ATOM 706 O O . ALA A 1 92 ? 33.763 10.116 9.370 1.00 49.29 92 ALA A O 1
ATOM 708 N N . ILE A 1 93 ? 35.203 8.847 10.588 1.00 45.54 93 ILE A N 1
ATOM 709 C CA . ILE A 1 93 ? 34.578 7.546 10.368 1.00 48.32 93 ILE A CA 1
ATOM 710 C C . ILE A 1 93 ? 35.017 6.623 11.496 1.00 46.59 93 ILE A C 1
ATOM 711 O O . ILE A 1 93 ? 35.959 6.932 12.242 1.00 49.51 93 ILE A O 1
ATOM 716 N N . GLY A 1 94 ? 34.343 5.487 11.654 1.00 46.72 94 GLY A N 1
ATOM 717 C CA . GLY A 1 94 ? 34.736 4.555 12.694 1.00 47.54 94 GLY A CA 1
ATOM 718 C C . GLY A 1 94 ? 36.060 3.874 12.398 1.00 54.20 94 GLY A C 1
ATOM 719 O O . GLY A 1 94 ? 36.418 3.628 11.246 1.00 50.46 94 GLY A O 1
ATOM 720 N N . ALA A 1 95 ? 36.773 3.540 13.478 1.00 44.16 95 ALA A N 1
ATOM 721 C CA . ALA A 1 95 ? 38.140 3.025 13.376 1.00 49.87 95 ALA A CA 1
ATOM 722 C C . ALA A 1 95 ? 38.229 1.744 12.566 1.00 52.09 95 ALA A C 1
ATOM 723 O O . ALA A 1 95 ? 39.269 1.475 11.951 1.00 55.23 95 ALA A O 1
ATOM 725 N N . ARG A 1 96 ? 37.173 0.923 12.567 1.00 56.27 96 ARG A N 1
ATOM 726 C CA . ARG A 1 96 ? 37.251 -0.341 11.843 1.00 51.12 96 ARG A CA 1
ATOM 727 C C . ARG A 1 96 ? 37.185 -0.162 10.336 1.00 49.24 96 ARG A C 1
ATOM 728 O O . ARG A 1 96 ? 37.118 -1.175 9.629 1.00 46.82 96 ARG A O 1
ATOM 736 N N . ILE A 1 97 ? 37.217 1.076 9.833 1.00 48.61 97 ILE A N 1
ATOM 737 C CA . ILE A 1 97 ? 37.368 1.305 8.396 1.00 48.91 97 ILE A CA 1
ATOM 738 C C . ILE A 1 97 ? 38.628 0.638 7.855 1.00 51.77 97 ILE A C 1
ATOM 739 O O . ILE A 1 97 ? 38.678 0.299 6.674 1.00 46.79 97 ILE A O 1
ATOM 744 N N . THR A 1 98 ? 39.639 0.393 8.701 1.00 51.43 98 THR A N 1
ATOM 745 C CA . THR A 1 98 ? 40.874 -0.203 8.198 1.00 56.52 98 THR A CA 1
ATOM 746 C C . THR A 1 98 ? 40.691 -1.668 7.821 1.00 55.18 98 THR A C 1
ATOM 747 O O . THR A 1 98 ? 41.425 -2.171 6.965 1.00 56.13 98 THR A O 1
ATOM 751 N N . GLN A 1 99 ? 39.708 -2.353 8.410 1.00 53.73 99 GLN A N 1
ATOM 752 C CA . GLN A 1 99 ? 39.362 -3.690 7.934 1.00 56.25 99 GLN A CA 1
ATOM 753 C C . GLN A 1 99 ? 38.824 -3.650 6.510 1.00 46.30 99 GLN A C 1
ATOM 754 O O . GLN A 1 99 ? 39.158 -4.511 5.694 1.00 46.51 99 GLN A O 1
ATOM 760 N N . VAL A 1 100 ? 37.952 -2.684 6.207 1.00 44.34 100 VAL A N 1
ATOM 761 C CA . VAL A 1 100 ? 37.396 -2.608 4.856 1.00 49.42 100 VAL A CA 1
ATOM 762 C C . VAL A 1 100 ? 38.473 -2.191 3.860 1.00 44.17 100 VAL A C 1
ATOM 763 O O . VAL A 1 100 ? 38.562 -2.734 2.750 1.00 49.57 100 VAL A O 1
ATOM 767 N N . GLN A 1 101 ? 39.333 -1.252 4.256 1.00 46.37 101 GLN A N 1
ATOM 768 C CA . GLN A 1 101 ? 40.435 -0.838 3.393 1.00 48.47 101 GLN A CA 1
ATOM 769 C C . GLN A 1 101 ? 41.341 -2.010 3.060 1.00 48.48 101 GLN A C 1
ATOM 770 O O . GLN A 1 101 ? 41.662 -2.253 1.888 1.00 43.12 101 GLN A O 1
ATOM 776 N N . ALA A 1 102 ? 41.762 -2.756 4.085 1.00 45.92 102 ALA A N 1
ATOM 777 C CA . ALA A 1 102 ? 42.699 -3.857 3.865 1.00 50.83 102 ALA A CA 1
ATOM 778 C C . ALA A 1 102 ? 42.070 -4.958 3.035 1.00 47.80 102 ALA A C 1
ATOM 779 O O . ALA A 1 102 ? 42.754 -5.604 2.239 1.00 50.11 102 ALA A O 1
ATOM 781 N N . LYS A 1 103 ? 40.770 -5.204 3.214 1.00 47.83 103 LYS A N 1
ATOM 782 C CA . LYS A 1 103 ? 40.122 -6.251 2.427 1.00 49.12 103 LYS A CA 1
ATOM 783 C C . LYS A 1 103 ? 39.967 -5.822 0.972 1.00 48.93 103 LYS A C 1
ATOM 784 O O . LYS A 1 103 ? 40.288 -6.576 0.047 1.00 44.94 103 LYS A O 1
ATOM 790 N N . PHE A 1 104 ? 39.474 -4.610 0.752 1.00 43.26 104 PHE A N 1
ATOM 791 C CA . PHE A 1 104 ? 39.198 -4.195 -0.609 1.00 45.50 104 PHE A CA 1
ATOM 792 C C . PHE A 1 104 ? 40.436 -3.693 -1.337 1.00 50.13 104 PHE A C 1
ATOM 793 O O . PHE A 1 104 ? 40.455 -3.718 -2.571 1.00 45.61 104 PHE A O 1
ATOM 801 N N . SER A 1 105 ? 41.474 -3.261 -0.621 1.00 49.76 105 SER A N 1
ATOM 802 C CA . SER A 1 105 ? 42.752 -3.073 -1.292 1.00 59.42 105 SER A CA 1
ATOM 803 C C . SER A 1 105 ? 43.164 -4.353 -2.015 1.00 62.91 105 SER A C 1
ATOM 804 O O . SER A 1 105 ? 43.664 -4.302 -3.145 1.00 56.86 105 SER A O 1
ATOM 807 N N . GLY A 1 106 ? 42.922 -5.513 -1.394 1.00 54.18 106 GLY A N 1
ATOM 808 C CA . GLY A 1 106 ? 43.160 -6.773 -2.085 1.00 46.99 106 GLY A CA 1
ATOM 809 C C . GLY A 1 106 ? 42.169 -7.020 -3.208 1.00 52.97 106 GLY A C 1
ATOM 810 O O . GLY A 1 106 ? 42.554 -7.380 -4.325 1.00 50.42 106 GLY A O 1
ATOM 811 N N . LEU A 1 107 ? 40.873 -6.832 -2.934 1.00 53.82 107 LEU A N 1
ATOM 812 C CA . LEU A 1 107 ? 39.860 -7.111 -3.955 1.00 51.01 107 LEU A CA 1
ATOM 813 C C . LEU A 1 107 ? 39.960 -6.161 -5.157 1.00 56.59 107 LEU A C 1
ATOM 814 O O . LEU A 1 107 ? 39.639 -6.561 -6.285 1.00 50.37 107 LEU A O 1
ATOM 819 N N . PHE A 1 108 ? 40.395 -4.912 -4.952 1.00 57.27 108 PHE A N 1
ATOM 820 C CA . PHE A 1 108 ? 40.602 -3.980 -6.064 1.00 49.34 108 PHE A CA 1
ATOM 821 C C . PHE A 1 108 ? 42.029 -3.977 -6.597 1.00 51.94 108 PHE A C 1
ATOM 822 O O . PHE A 1 108 ? 42.305 -3.263 -7.567 1.00 55.07 108 PHE A O 1
ATOM 830 N N . ASN A 1 109 ? 42.943 -4.724 -5.966 1.00 54.91 109 ASN A N 1
ATOM 831 C CA . ASN A 1 109 ? 44.337 -4.860 -6.407 1.00 56.53 109 ASN A CA 1
ATOM 832 C C . ASN A 1 109 ? 45.042 -3.500 -6.497 1.00 60.70 109 ASN A C 1
ATOM 833 O O . ASN A 1 109 ? 45.545 -3.100 -7.548 1.00 67.67 109 ASN A O 1
ATOM 838 N N . LEU A 1 110 ? 45.100 -2.799 -5.363 1.00 58.50 110 LEU A N 1
ATOM 839 C CA . LEU A 1 110 ? 45.663 -1.456 -5.370 1.00 62.37 110 LEU A CA 1
ATOM 840 C C . LEU A 1 110 ? 47.133 -1.387 -4.978 1.00 66.09 110 LEU A C 1
ATOM 841 O O . LEU A 1 110 ? 47.771 -0.356 -5.223 1.00 71.54 110 LEU A O 1
ATOM 846 N N . GLY A 1 111 ? 47.689 -2.438 -4.391 1.00 67.43 111 GLY A N 1
ATOM 847 C CA . GLY A 1 111 ? 49.070 -2.389 -3.956 1.00 77.84 111 GLY A CA 1
ATOM 848 C C . GLY A 1 111 ? 49.210 -1.611 -2.661 1.00 85.99 111 GLY A C 1
ATOM 849 O O . GLY A 1 111 ? 48.263 -1.468 -1.883 1.00 82.15 111 GLY A O 1
ATOM 850 N N . GLU A 1 112 ? 50.422 -1.104 -2.425 1.00 100.45 112 GLU A N 1
ATOM 851 C CA . GLU A 1 112 ? 50.668 -0.266 -1.260 1.00 106.56 112 GLU A CA 1
ATOM 852 C C . GLU A 1 112 ? 50.741 1.214 -1.609 1.00 106.38 112 GLU A C 1
ATOM 853 O O . GLU A 1 112 ? 50.895 2.047 -0.709 1.00 104.21 112 GLU A O 1
ATOM 859 N N . ALA A 1 113 ? 50.590 1.569 -2.888 1.00 107.27 113 ALA A N 1
ATOM 860 C CA . ALA A 1 113 ? 50.202 2.934 -3.225 1.00 108.84 113 ALA A CA 1
ATOM 861 C C . ALA A 1 113 ? 48.853 3.303 -2.623 1.00 106.93 113 ALA A C 1
ATOM 862 O O . ALA A 1 113 ? 48.417 4.452 -2.760 1.00 102.11 113 ALA A O 1
ATOM 864 N N . PHE A 1 114 ? 48.184 2.351 -1.978 1.00 101.74 114 PHE A N 1
ATOM 865 C CA . PHE A 1 114 ? 46.921 2.581 -1.279 1.00 87.43 114 PHE A CA 1
ATOM 866 C C . PHE A 1 114 ? 47.095 2.262 0.201 1.00 78.44 114 PHE A C 1
ATOM 867 O O . PHE A 1 114 ? 47.129 1.079 0.586 1.00 76.27 114 PHE A O 1
ATOM 875 N N . PRO A 1 115 ? 47.220 3.269 1.063 1.00 74.30 115 PRO A N 1
ATOM 876 C CA . PRO A 1 115 ? 47.336 3.002 2.505 1.00 70.09 115 PRO A CA 1
ATOM 877 C C . PRO A 1 115 ? 46.049 2.441 3.099 1.00 63.41 115 PRO A C 1
ATOM 878 O O . PRO A 1 115 ? 44.950 2.904 2.788 1.00 57.64 115 PRO A O 1
ATOM 882 N N . VAL A 1 116 ? 46.203 1.461 3.997 1.00 59.25 116 VAL A N 1
ATOM 883 C CA . VAL A 1 116 ? 45.089 0.716 4.582 1.00 53.54 116 VAL A CA 1
ATOM 884 C C . VAL A 1 116 ? 44.978 0.960 6.095 1.00 62.66 116 VAL A C 1
ATOM 885 O O . VAL A 1 116 ? 44.516 0.089 6.842 1.00 57.43 116 VAL A O 1
ATOM 889 N N . ASP A 1 117 ? 45.390 2.134 6.562 1.00 60.20 117 ASP A N 1
ATOM 890 C CA . ASP A 1 117 ? 45.318 2.461 7.981 1.00 60.37 117 ASP A CA 1
ATOM 891 C C . ASP A 1 117 ? 44.414 3.651 8.293 1.00 57.68 117 ASP A C 1
ATOM 892 O O . ASP A 1 117 ? 44.384 4.097 9.445 1.00 59.44 117 ASP A O 1
ATOM 897 N N . GLY A 1 118 ? 43.705 4.201 7.310 1.00 51.87 118 GLY A N 1
ATOM 898 C CA . GLY A 1 118 ? 42.756 5.257 7.580 1.00 51.28 118 GLY A CA 1
ATOM 899 C C . GLY A 1 118 ? 43.301 6.665 7.531 1.00 55.48 118 GLY A C 1
ATOM 900 O O . GLY A 1 118 ? 42.584 7.595 7.932 1.00 56.08 118 GLY A O 1
ATOM 901 N N . ARG A 1 119 ? 44.541 6.856 7.052 1.00 59.15 119 ARG A N 1
ATOM 902 C CA . ARG A 1 119 ? 45.115 8.201 6.946 1.00 61.44 119 ARG A CA 1
ATOM 903 C C . ARG A 1 119 ? 44.239 9.122 6.114 1.00 57.84 119 ARG A C 1
ATOM 904 O O . ARG A 1 119 ? 44.291 10.340 6.282 1.00 58.25 119 ARG A O 1
ATOM 912 N N . GLN A 1 120 ? 43.475 8.564 5.172 1.00 55.34 120 GLN A N 1
ATOM 913 C CA . GLN A 1 120 ? 42.607 9.395 4.344 1.00 58.81 120 GLN A CA 1
ATOM 914 C C . GLN A 1 120 ? 41.562 10.114 5.186 1.00 61.71 120 GLN A C 1
ATOM 915 O O . GLN A 1 120 ? 41.090 11.190 4.805 1.00 69.32 120 GLN A O 1
ATOM 921 N N . PHE A 1 121 ? 41.193 9.542 6.324 1.00 54.24 121 PHE A N 1
ATOM 922 C CA . PHE A 1 121 ? 40.293 10.174 7.275 1.00 53.65 121 PHE A CA 1
ATOM 923 C C . PHE A 1 121 ? 41.117 10.835 8.369 1.00 60.48 121 PHE A C 1
ATOM 924 O O . PHE A 1 121 ? 42.158 10.322 8.784 1.00 71.73 121 PHE A O 1
ATOM 932 N N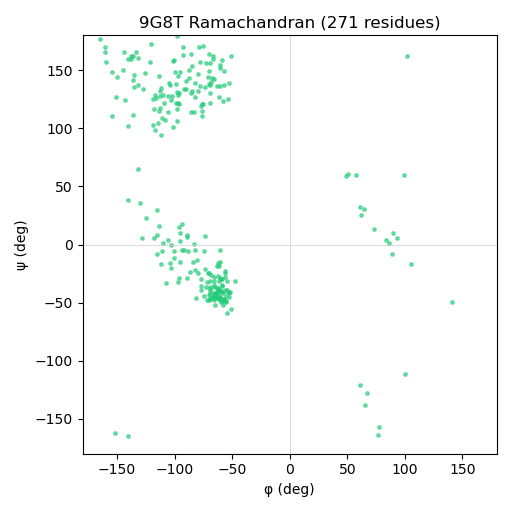 . GLU A 1 122 ? 40.631 11.970 8.856 1.00 61.96 122 GLU A N 1
ATOM 933 C CA . GLU A 1 122 ? 41.401 12.703 9.853 1.00 70.99 122 GLU A CA 1
ATOM 934 C C . GLU A 1 122 ? 41.131 12.230 11.278 1.00 66.83 122 GLU A C 1
ATOM 935 O O . GLU A 1 122 ? 41.996 12.390 12.138 1.00 72.08 122 GLU A O 1
ATOM 941 N N . HIS A 1 123 ? 39.980 11.622 11.547 1.00 64.26 123 HIS A N 1
ATOM 942 C CA . HIS A 1 123 ? 39.711 11.013 12.845 1.00 62.51 123 HIS A CA 1
ATOM 943 C C . HIS A 1 123 ? 39.074 9.645 12.643 1.00 61.05 123 HIS A C 1
ATOM 944 O O . HIS A 1 123 ? 38.188 9.476 11.798 1.00 63.94 123 HIS A O 1
ATOM 951 N N . LEU A 1 124 ? 39.545 8.663 13.403 1.00 48.22 124 LEU A N 1
ATOM 952 C CA . LEU A 1 124 ? 38.926 7.346 13.459 1.00 55.30 124 LEU A CA 1
ATOM 953 C C . LEU A 1 124 ? 38.339 7.156 14.850 1.00 55.80 124 LEU A C 1
ATOM 954 O O . LEU A 1 124 ? 39.072 7.174 15.845 1.00 52.92 124 LEU A O 1
ATOM 959 N N . PHE A 1 125 ? 37.020 7.003 14.927 1.00 57.70 125 PHE A N 1
ATOM 960 C CA . PHE A 1 125 ? 36.360 6.903 16.225 1.00 56.84 125 PHE A CA 1
ATOM 961 C C . PHE A 1 125 ? 36.493 5.502 16.802 1.00 59.83 125 PHE A C 1
ATOM 962 O O . PHE A 1 125 ? 36.215 4.503 16.129 1.00 53.85 125 PHE A O 1
ATOM 970 N N . GLU A 1 126 ? 36.879 5.431 18.064 1.00 65.39 126 GLU A N 1
ATOM 971 C CA . GLU A 1 126 ? 36.827 4.170 18.779 1.00 64.79 126 GLU A CA 1
ATOM 972 C C . GLU A 1 126 ? 35.432 3.963 19.368 1.00 61.36 126 GLU A C 1
ATOM 973 O O . GLU A 1 126 ? 34.619 4.886 19.452 1.00 55.00 126 GLU A O 1
ATOM 979 N N . ASP A 1 127 ? 35.150 2.723 19.753 1.00 61.63 127 ASP A N 1
ATOM 980 C CA . ASP A 1 127 ? 33.878 2.424 20.393 1.00 59.12 127 ASP A CA 1
ATOM 981 C C . ASP A 1 127 ? 33.757 3.204 21.695 1.00 67.04 127 ASP A C 1
ATOM 982 O O . ASP A 1 127 ? 34.652 3.154 22.538 1.00 78.92 127 ASP A O 1
ATOM 987 N N . GLY A 1 128 ? 32.654 3.943 21.847 1.00 66.17 128 GLY A N 1
ATOM 988 C CA . GLY A 1 128 ? 32.390 4.701 23.057 1.00 66.56 128 GLY A CA 1
ATOM 989 C C . GLY A 1 128 ? 33.046 6.063 23.148 1.00 63.28 128 GLY A C 1
ATOM 990 O O . GLY A 1 128 ? 32.900 6.731 24.176 1.00 68.71 128 GLY A O 1
ATOM 991 N N . GLU A 1 129 ? 33.746 6.503 22.108 1.00 71.57 129 GLU A N 1
ATOM 992 C CA . GLU A 1 129 ? 34.486 7.757 22.156 1.00 71.89 129 GLU A CA 1
ATOM 993 C C . GLU A 1 129 ? 33.530 8.947 22.205 1.00 62.74 129 GLU A C 1
ATOM 994 O O . GLU A 1 129 ? 32.595 9.048 21.404 1.00 56.83 129 GLU A O 1
ATOM 1000 N N . SER A 1 130 ? 33.764 9.847 23.155 1.00 55.15 130 SER A N 1
ATOM 1001 C CA . SER A 1 130 ? 33.017 11.096 23.254 1.00 57.37 130 SER A CA 1
ATOM 1002 C C . SER A 1 130 ? 33.676 12.175 22.400 1.00 60.08 130 SER A C 1
ATOM 1003 O O . SER A 1 130 ? 34.890 12.162 22.167 1.00 68.65 130 SER A O 1
ATOM 1006 N N . PHE A 1 131 ? 32.850 13.090 21.902 1.00 61.75 131 PHE A N 1
ATOM 1007 C CA . PHE A 1 131 ? 33.314 14.224 21.115 1.00 53.43 131 PHE A CA 1
ATOM 1008 C C . PHE A 1 131 ? 32.208 15.270 21.139 1.00 56.53 131 PHE A C 1
ATOM 1009 O O . PHE A 1 131 ? 31.095 15.017 21.612 1.00 56.08 131 PHE A O 1
ATOM 1017 N N . ARG A 1 132 ? 32.528 16.462 20.650 1.00 55.70 132 ARG A N 1
ATOM 1018 C CA . ARG A 1 132 ? 31.571 17.558 20.652 1.00 58.35 132 ARG A CA 1
ATOM 1019 C C . ARG A 1 132 ? 31.403 18.148 19.255 1.00 56.02 132 ARG A C 1
ATOM 1020 O O . ARG A 1 132 ? 32.349 18.184 18.462 1.00 53.10 132 ARG A O 1
ATOM 1028 N N . ILE A 1 133 ? 30.184 18.622 18.976 1.00 51.00 133 ILE A N 1
ATOM 1029 C CA . ILE A 1 133 ? 29.883 19.507 17.851 1.00 55.24 133 ILE A CA 1
ATOM 1030 C C . ILE A 1 133 ? 29.507 20.862 18.441 1.00 60.25 133 ILE A C 1
ATOM 1031 O O . ILE A 1 133 ? 28.345 21.105 18.798 1.00 62.21 133 ILE A O 1
ATOM 1036 N N . GLY A 1 134 ? 30.489 21.751 18.552 1.00 53.28 134 GLY A N 1
ATOM 1037 C CA . GLY A 1 134 ? 30.274 22.968 19.301 1.00 49.25 134 GLY A CA 1
ATOM 1038 C C . GLY A 1 134 ? 30.094 22.581 20.754 1.00 61.61 134 GLY A C 1
ATOM 1039 O O . GLY A 1 134 ? 30.896 21.819 21.309 1.00 59.32 134 GLY A O 1
ATOM 1040 N N . ALA A 1 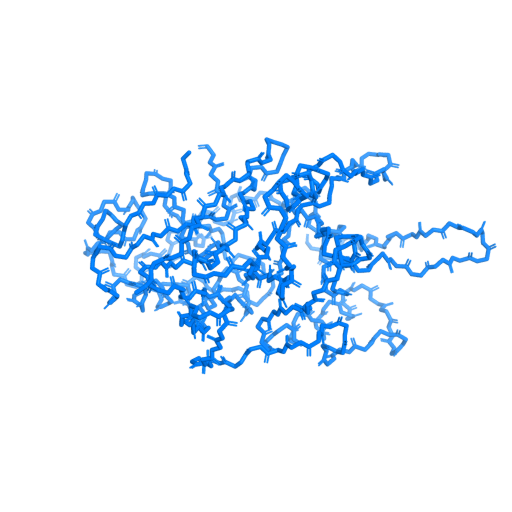135 ? 29.002 23.061 21.362 1.00 60.79 135 ALA A N 1
ATOM 1041 C CA . ALA A 1 135 ? 28.623 22.702 22.723 1.00 58.39 135 ALA A CA 1
ATOM 1042 C C . ALA A 1 135 ? 27.912 21.351 22.822 1.00 65.35 135 ALA A C 1
ATOM 1043 O O . ALA A 1 135 ? 27.775 20.830 23.934 1.00 71.20 135 ALA A O 1
ATOM 1045 N N . LEU A 1 136 ? 27.461 20.769 21.706 1.00 60.46 136 LEU A N 1
ATOM 1046 C CA . LEU A 1 136 ? 26.705 19.524 21.772 1.00 53.35 136 LEU A CA 1
ATOM 1047 C C . LEU A 1 136 ? 27.584 18.391 22.283 1.00 62.85 136 LEU A C 1
ATOM 1048 O O . LEU A 1 136 ? 28.768 18.296 21.944 1.00 62.92 136 LEU A O 1
ATOM 1053 N N . GLU A 1 137 ? 26.997 17.509 23.084 1.00 58.17 137 GLU A N 1
ATOM 1054 C CA . GLU A 1 137 ? 27.712 16.345 23.585 1.00 56.94 137 GLU A CA 1
ATOM 1055 C C . GLU A 1 137 ? 27.385 15.134 22.727 1.00 61.29 137 GLU A C 1
ATOM 1056 O O . GLU A 1 137 ? 26.212 14.868 22.440 1.00 64.32 137 GLU A O 1
ATOM 1062 N N . CYS A 1 138 ? 28.425 14.415 22.301 1.00 65.65 138 CYS A N 1
ATOM 1063 C CA . CYS A 1 138 ? 28.271 13.322 21.354 1.00 58.11 138 CYS A CA 1
ATOM 1064 C C . CYS A 1 138 ? 29.167 12.157 21.724 1.00 59.56 138 CYS A C 1
ATOM 1065 O O . CYS A 1 138 ? 30.181 12.319 22.397 1.00 55.13 138 CYS A O 1
ATOM 1068 N N . ARG A 1 139 ? 28.805 10.983 21.207 1.00 56.63 139 ARG A N 1
ATOM 1069 C CA . ARG A 1 139 ? 29.522 9.744 21.470 1.00 59.07 139 ARG A CA 1
ATOM 1070 C C . ARG A 1 139 ? 29.363 8.848 20.258 1.00 57.56 139 ARG A C 1
ATOM 1071 O O . ARG A 1 139 ? 28.305 8.841 19.628 1.00 58.20 139 ARG A O 1
ATOM 1079 N N . ALA A 1 140 ? 30.401 8.086 19.938 1.00 55.77 140 ALA A N 1
ATOM 1080 C CA . ALA A 1 140 ? 30.352 7.169 18.810 1.00 55.25 140 ALA A CA 1
ATOM 1081 C C . ALA A 1 140 ? 30.314 5.741 19.347 1.00 59.90 140 ALA A C 1
ATOM 1082 O O . ALA A 1 140 ? 31.192 5.330 20.119 1.00 58.76 140 ALA A O 1
ATOM 1084 N N . LEU A 1 141 ? 29.271 5.007 18.976 1.00 49.61 141 LEU A N 1
ATOM 1085 C CA . LEU A 1 141 ? 29.103 3.612 19.349 1.00 52.29 141 LEU A CA 1
ATOM 1086 C C . LEU A 1 141 ? 29.411 2.701 18.173 1.00 53.92 141 LEU A C 1
ATOM 1087 O O . LEU A 1 141 ? 28.971 2.965 17.053 1.00 52.01 141 LEU A O 1
ATOM 1092 N N . HIS A 1 142 ? 30.140 1.612 18.426 1.00 54.33 142 HIS A N 1
ATOM 1093 C CA . HIS A 1 142 ? 30.324 0.613 17.384 1.00 61.27 142 HIS A CA 1
ATOM 1094 C C . HIS A 1 142 ? 29.040 -0.196 17.250 1.00 58.21 142 HIS A C 1
ATOM 1095 O O . HIS A 1 142 ? 28.574 -0.789 18.227 1.00 55.29 142 HIS A O 1
ATOM 1102 N N . THR A 1 143 ? 28.444 -0.193 16.057 1.00 54.68 143 THR A N 1
ATOM 1103 C CA . THR A 1 143 ? 27.223 -0.960 15.789 1.00 49.81 143 THR A CA 1
ATOM 1104 C C . THR A 1 143 ? 27.360 -1.756 14.490 1.00 53.31 143 THR A C 1
ATOM 1105 O O . THR A 1 143 ? 26.619 -1.532 13.534 1.00 50.73 143 THR A O 1
ATOM 1109 N N . PRO A 1 144 ? 28.269 -2.732 14.441 1.00 48.90 144 PRO A N 1
ATOM 1110 C CA . PRO A 1 144 ? 28.541 -3.433 13.180 1.00 52.12 144 PRO A CA 1
ATOM 1111 C C . PRO A 1 144 ? 27.443 -4.433 12.820 1.00 57.39 144 PRO A C 1
ATOM 1112 O O . PRO A 1 144 ? 26.514 -4.695 13.584 1.00 54.58 144 PRO A O 1
ATOM 1116 N N . GLY A 1 145 ? 27.542 -4.954 11.600 1.00 52.62 145 GLY A N 1
ATOM 1117 C CA . GLY A 1 145 ? 26.613 -5.972 11.137 1.00 52.75 145 GLY A CA 1
ATOM 1118 C C . GLY A 1 145 ? 26.208 -5.799 9.684 1.00 46.68 145 GLY A C 1
ATOM 1119 O O . GLY A 1 145 ? 26.221 -6.754 8.897 1.00 44.05 145 GLY A O 1
ATOM 1120 N N . HIS A 1 146 ? 25.802 -4.578 9.340 1.00 47.26 146 HIS A N 1
ATOM 1121 C CA . HIS A 1 146 ? 25.615 -4.200 7.943 1.00 44.34 146 HIS A CA 1
ATOM 1122 C C . HIS A 1 146 ? 26.956 -4.219 7.211 1.00 50.77 146 HIS A C 1
ATOM 1123 O O . HIS A 1 146 ? 27.066 -4.761 6.101 1.00 49.15 146 HIS A O 1
ATOM 1130 N N . THR A 1 147 ? 27.982 -3.648 7.841 1.00 46.44 147 THR A N 1
ATOM 1131 C CA . THR A 1 147 ? 29.395 -3.700 7.492 1.00 46.12 147 THR A CA 1
ATOM 1132 C C . THR A 1 147 ? 30.172 -3.889 8.785 1.00 55.12 147 THR A C 1
ATOM 1133 O O . THR A 1 147 ? 29.641 -3.647 9.877 1.00 53.86 147 THR A O 1
ATOM 1137 N N . PRO A 1 148 ? 31.434 -4.323 8.707 1.00 52.02 148 PRO A N 1
ATOM 1138 C CA . PRO A 1 148 ? 32.219 -4.457 9.943 1.00 60.40 148 PRO A CA 1
ATOM 1139 C C . PRO A 1 148 ? 32.439 -3.144 10.663 1.00 58.74 148 PRO A C 1
ATOM 1140 O O . PRO A 1 148 ? 32.731 -3.160 11.864 1.00 64.88 148 PRO A O 1
ATOM 1144 N N . ALA A 1 149 ? 32.263 -2.005 9.999 1.00 51.13 149 ALA A N 1
ATOM 1145 C CA . ALA A 1 149 ? 32.772 -0.744 10.517 1.00 54.38 149 ALA A CA 1
ATOM 1146 C C . ALA A 1 149 ? 31.684 0.264 10.872 1.00 58.06 149 ALA A C 1
ATOM 1147 O O . ALA A 1 149 ? 32.014 1.408 11.195 1.00 60.76 149 ALA A O 1
ATOM 1149 N N . CYS A 1 150 ? 30.407 -0.133 10.847 1.00 51.89 150 CYS A N 1
ATOM 1150 C CA . CYS A 1 150 ? 29.326 0.811 11.094 1.00 47.53 150 CYS A CA 1
ATOM 1151 C C . CYS A 1 150 ? 29.428 1.472 12.477 1.00 52.34 150 CYS A C 1
ATOM 1152 O O . CYS A 1 150 ? 29.768 0.834 13.482 1.00 49.93 150 CYS A O 1
ATOM 1155 N N A MET A 1 151 ? 29.120 2.769 12.526 0.56 50.22 151 MET A N 1
ATOM 1156 N N B MET A 1 151 ? 29.085 2.762 12.511 0.44 50.49 151 MET A N 1
ATOM 1157 C CA A MET A 1 151 ? 29.022 3.509 13.778 0.56 54.02 151 MET A CA 1
ATOM 1158 C CA B MET A 1 151 ? 29.018 3.567 13.723 0.44 53.77 151 MET A CA 1
ATOM 1159 C C A MET A 1 151 ? 27.662 4.181 13.868 0.56 52.91 151 MET A C 1
ATOM 1160 C C B MET A 1 151 ? 27.629 4.173 13.855 0.44 52.78 151 MET A C 1
ATOM 1161 O O A MET A 1 151 ? 27.067 4.558 12.853 0.56 47.80 151 MET A O 1
ATOM 1162 O O B MET A 1 151 ? 26.976 4.491 12.855 0.44 48.70 151 MET A O 1
ATOM 1171 N N . THR A 1 152 ? 27.182 4.308 15.102 1.00 54.03 152 THR A N 1
ATOM 1172 C CA . THR A 1 152 ? 26.024 5.116 15.448 1.00 56.12 152 THR A CA 1
ATOM 1173 C C . THR A 1 152 ? 26.537 6.341 16.191 1.00 55.90 152 THR A C 1
ATOM 1174 O O . THR A 1 152 ? 27.395 6.216 17.062 1.00 60.07 152 THR A O 1
ATOM 1178 N N . TYR A 1 153 ? 26.073 7.528 15.809 1.00 48.95 153 TYR A N 1
ATOM 1179 C CA . TYR A 1 153 ? 26.519 8.758 16.454 1.00 45.86 153 TYR A CA 1
ATOM 1180 C C . TYR A 1 153 ? 25.394 9.260 17.348 1.00 52.06 153 TYR A C 1
ATOM 1181 O O . TYR A 1 153 ? 24.324 9.637 16.856 1.00 50.94 153 TYR A O 1
ATOM 1190 N N . LEU A 1 154 ? 25.632 9.246 18.657 1.00 55.29 154 LEU A N 1
ATOM 1191 C CA . LEU A 1 154 ? 24.748 9.931 19.592 1.00 46.30 154 LEU A CA 1
ATOM 1192 C C . LEU A 1 154 ? 25.146 11.396 19.681 1.00 50.06 154 LEU A C 1
ATOM 1193 O O . LEU A 1 154 ? 26.330 11.715 19.819 1.00 54.05 154 LEU A O 1
ATOM 1198 N N . VAL A 1 155 ? 24.161 12.285 19.575 1.00 50.48 155 VAL A N 1
ATOM 1199 C CA . VAL A 1 155 ? 24.369 13.729 19.641 1.00 51.01 155 VAL A CA 1
ATOM 1200 C C . VAL A 1 155 ? 23.204 14.287 20.440 1.00 54.91 155 VAL A C 1
ATOM 1201 O O . VAL A 1 155 ? 22.100 14.430 19.900 1.00 55.28 155 VAL A O 1
ATOM 1205 N N . GLY A 1 156 ? 23.434 14.613 21.720 1.00 56.54 156 GLY A N 1
ATOM 1206 C CA . GLY A 1 156 ? 22.343 15.065 22.578 1.00 61.68 156 GLY A CA 1
ATOM 1207 C C . GLY A 1 156 ? 21.259 14.007 22.731 1.00 62.05 156 GLY A C 1
ATOM 1208 O O . GLY A 1 156 ? 21.513 12.875 23.158 1.00 59.79 156 GLY A O 1
ATOM 1209 N N . ASP A 1 157 ? 20.032 14.340 22.340 1.00 64.03 157 ASP A N 1
ATOM 1210 C CA . ASP A 1 157 ? 18.920 13.399 22.443 1.00 67.55 157 ASP A CA 1
ATOM 1211 C C . ASP A 1 157 ? 18.752 12.516 21.204 1.00 66.29 157 ASP A C 1
ATOM 1212 O O . ASP A 1 157 ? 17.781 11.748 21.130 1.00 58.78 157 ASP A O 1
ATOM 1217 N N . SER A 1 158 ? 19.666 12.584 20.241 1.00 65.52 158 SER A N 1
ATOM 1218 C CA . SER A 1 158 ? 19.454 11.906 18.969 1.00 64.68 158 SER A CA 1
ATOM 1219 C C . SER A 1 158 ? 20.555 10.889 18.705 1.00 60.50 158 SER A C 1
ATOM 1220 O O . SER A 1 158 ? 21.539 10.795 19.447 1.00 53.01 158 SER A O 1
ATOM 1223 N N . ALA A 1 159 ? 20.357 10.113 17.632 1.00 57.30 159 ALA A N 1
ATOM 1224 C CA . ALA A 1 159 ? 21.269 9.047 17.231 1.00 53.69 159 ALA A CA 1
ATOM 1225 C C . ALA A 1 159 ? 21.190 8.866 15.723 1.00 54.60 159 ALA A C 1
ATOM 1226 O O . ALA A 1 159 ? 20.100 8.696 15.161 1.00 50.94 159 ALA A O 1
ATOM 1228 N N . PHE A 1 160 ? 22.340 8.905 15.074 1.00 47.02 160 PHE A N 1
ATOM 1229 C CA . PHE A 1 160 ? 22.421 8.689 13.627 1.00 45.91 160 PHE A CA 1
ATOM 1230 C C . PHE A 1 160 ? 22.904 7.265 13.453 1.00 52.53 160 PHE A C 1
ATOM 1231 O O . PHE A 1 160 ? 24.089 6.969 13.652 1.00 51.62 160 PHE A O 1
ATOM 1239 N N . VAL A 1 161 ? 21.952 6.371 13.152 1.00 46.42 161 VAL A N 1
ATOM 1240 C CA . VAL A 1 161 ? 22.186 4.935 13.239 1.00 44.54 161 VAL A CA 1
ATOM 1241 C C . VAL A 1 161 ? 22.740 4.354 11.944 1.00 48.14 161 VAL A C 1
ATOM 1242 O O . VAL A 1 161 ? 23.104 3.168 11.910 1.00 49.49 161 VAL A O 1
ATOM 1246 N N . GLY A 1 162 ? 22.844 5.154 10.885 1.00 47.60 162 GLY A N 1
ATOM 1247 C CA . GLY A 1 162 ? 23.336 4.612 9.630 1.00 47.66 162 GLY A CA 1
ATOM 1248 C C . GLY A 1 162 ? 22.362 3.591 9.081 1.00 45.98 162 GLY A C 1
ATOM 1249 O O . GLY A 1 162 ? 21.142 3.779 9.113 1.00 46.91 162 GLY A O 1
ATOM 1250 N N . ASP A 1 163 ? 22.900 2.485 8.571 1.00 50.41 163 ASP A N 1
ATOM 1251 C CA . ASP A 1 163 ? 22.085 1.400 8.043 1.00 44.16 163 ASP A CA 1
ATOM 1252 C C . ASP A 1 163 ? 21.839 0.289 9.072 1.00 46.31 163 ASP A C 1
ATOM 1253 O O . ASP A 1 163 ? 21.504 -0.836 8.702 1.00 53.64 163 ASP A O 1
ATOM 1258 N N A THR A 1 164 ? 21.980 0.601 10.353 0.76 53.90 164 THR A N 1
ATOM 1259 N N B THR A 1 164 ? 22.007 0.558 10.360 0.24 52.79 164 THR A N 1
ATOM 1260 C CA A THR A 1 164 ? 21.777 -0.400 11.386 0.76 55.24 164 THR A CA 1
ATOM 1261 C CA B THR A 1 164 ? 21.759 -0.531 11.295 0.24 54.00 164 THR A CA 1
ATOM 1262 C C A THR A 1 164 ? 20.296 -0.742 11.545 0.76 54.86 164 THR A C 1
ATOM 1263 C C B THR A 1 164 ? 20.270 -0.778 11.518 0.24 54.08 164 THR A C 1
ATOM 1264 O O A THR A 1 164 ? 19.960 -1.874 11.905 0.76 55.96 164 THR A O 1
ATOM 1265 O O B THR A 1 164 ? 19.903 -1.880 11.937 0.24 55.92 164 THR A O 1
ATOM 1272 N N . LEU A 1 165 ? 19.403 0.199 11.234 1.00 47.31 165 LEU A N 1
ATOM 1273 C CA . LEU A 1 165 ? 17.969 -0.071 11.170 1.00 53.71 165 LEU A CA 1
ATOM 1274 C C . LEU A 1 165 ? 17.341 0.731 10.036 1.00 57.70 165 LEU A C 1
ATOM 1275 O O . LEU A 1 165 ? 17.835 1.799 9.659 1.00 59.49 165 LEU A O 1
ATOM 1280 N N . PHE A 1 166 ? 16.258 0.192 9.477 1.00 53.83 166 PHE A N 1
ATOM 1281 C CA . PHE A 1 166 ? 15.358 0.972 8.643 1.00 55.37 166 PHE A CA 1
ATOM 1282 C C . PHE A 1 166 ? 14.178 1.421 9.495 1.00 60.77 166 PHE A C 1
ATOM 1283 O O . PHE A 1 166 ? 14.098 1.121 10.692 1.00 58.73 166 PHE A O 1
ATOM 1291 N N . MET A 1 167 ? 13.261 2.161 8.873 1.00 61.67 167 MET A N 1
ATOM 1292 C CA . MET A 1 167 ? 12.035 2.560 9.550 1.00 66.93 167 MET A CA 1
ATOM 1293 C C . MET A 1 167 ? 11.259 1.305 9.956 1.00 67.24 167 MET A C 1
ATOM 1294 O O . MET A 1 167 ? 11.393 0.258 9.315 1.00 59.33 167 MET A O 1
ATOM 1299 N N . PRO A 1 168 ? 10.456 1.376 11.026 1.00 73.73 168 PRO A N 1
ATOM 1300 C CA . PRO A 1 168 ? 9.890 0.146 11.612 1.00 73.63 168 PRO A CA 1
ATOM 1301 C C . PRO A 1 168 ? 9.121 -0.732 10.639 1.00 77.53 168 PRO A C 1
ATOM 1302 O O . PRO A 1 168 ? 9.105 -1.961 10.803 1.00 75.49 168 PRO A O 1
ATOM 1306 N N . ASP A 1 169 ? 8.484 -0.149 9.631 1.00 82.62 169 ASP A N 1
ATOM 1307 C CA . ASP A 1 169 ? 7.702 -0.936 8.689 1.00 90.90 169 ASP A CA 1
ATOM 1308 C C . ASP A 1 169 ? 8.537 -1.543 7.567 1.00 87.19 169 ASP A C 1
ATOM 1309 O O . ASP A 1 169 ? 8.047 -2.444 6.880 1.00 88.00 169 ASP A O 1
ATOM 1314 N N . TYR A 1 170 ? 9.770 -1.080 7.354 1.00 83.58 170 TYR A N 1
ATOM 1315 C CA . TYR A 1 170 ? 10.665 -1.737 6.408 1.00 77.49 170 TYR A CA 1
ATOM 1316 C C . TYR A 1 170 ? 11.620 -2.710 7.087 1.00 71.16 170 TYR A C 1
ATOM 1317 O O . TYR A 1 170 ? 12.016 -3.706 6.470 1.00 61.76 170 TYR A O 1
ATOM 1326 N N . GLY A 1 171 ? 11.981 -2.465 8.347 1.00 65.57 171 GLY A N 1
ATOM 1327 C CA . GLY A 1 171 ? 12.749 -3.436 9.100 1.00 60.19 171 GLY A CA 1
ATOM 1328 C C . GLY A 1 171 ? 14.235 -3.162 9.179 1.00 60.94 171 GLY A C 1
ATOM 1329 O O . GLY A 1 171 ? 14.662 -2.205 9.834 1.00 66.52 171 GLY A O 1
ATOM 1330 N N . THR A 1 172 ? 15.032 -4.008 8.527 1.00 56.86 172 THR A N 1
ATOM 1331 C CA . THR A 1 172 ? 16.486 -3.938 8.605 1.00 52.67 172 THR A CA 1
ATOM 1332 C C . THR A 1 172 ? 17.086 -4.043 7.210 1.00 56.23 172 THR A C 1
ATOM 1333 O O . THR A 1 172 ? 16.424 -4.451 6.254 1.00 57.09 172 THR A O 1
ATOM 1337 N N . ALA A 1 173 ? 18.367 -3.692 7.119 1.00 54.57 173 ALA A N 1
ATOM 1338 C CA . ALA A 1 173 ? 19.158 -3.758 5.903 1.00 53.75 173 ALA A CA 1
ATOM 1339 C C . ALA A 1 173 ? 19.901 -5.086 5.788 1.00 56.32 173 ALA A C 1
ATOM 1340 O O . ALA A 1 173 ? 20.100 -5.817 6.769 1.00 58.39 173 ALA A O 1
ATOM 1342 N N . ARG A 1 174 ? 20.348 -5.364 4.570 1.00 47.85 174 ARG A N 1
ATOM 1343 C CA . ARG A 1 174 ? 21.133 -6.555 4.274 1.00 53.04 174 ARG A CA 1
ATOM 1344 C C . ARG A 1 174 ? 22.427 -6.573 5.075 1.00 50.31 174 ARG A C 1
ATOM 1345 O O . ARG A 1 174 ? 22.954 -5.526 5.471 1.00 50.46 174 ARG A O 1
ATOM 1353 N N . CYS A 1 175 ? 22.949 -7.784 5.299 1.00 52.92 175 CYS A N 1
ATOM 1354 C CA . CYS A 1 175 ? 24.220 -7.983 5.992 1.00 55.39 175 CYS A CA 1
ATOM 1355 C C . CYS A 1 175 ? 25.214 -8.796 5.189 1.00 60.39 175 CYS A C 1
ATOM 1356 O O . CYS A 1 175 ? 26.125 -9.383 5.782 1.00 59.13 175 CYS A O 1
ATOM 1359 N N . ASP A 1 176 ? 25.076 -8.838 3.865 1.00 54.33 176 ASP A N 1
ATOM 1360 C CA . ASP A 1 176 ? 25.934 -9.684 3.045 1.00 53.97 176 ASP A CA 1
ATOM 1361 C C . ASP A 1 176 ? 27.143 -8.956 2.474 1.00 53.66 176 ASP A C 1
ATOM 1362 O O . ASP A 1 176 ? 27.902 -9.561 1.712 1.00 50.83 176 ASP A O 1
ATOM 1367 N N . PHE A 1 177 ? 27.338 -7.686 2.808 1.00 56.72 177 PHE A N 1
ATOM 1368 C CA . PHE A 1 177 ? 28.590 -7.015 2.495 1.00 56.96 177 PHE A CA 1
ATOM 1369 C C . PHE A 1 177 ? 29.749 -7.791 3.126 1.00 58.10 177 PHE A C 1
ATOM 1370 O O . PHE A 1 177 ? 29.567 -8.444 4.157 1.00 60.51 177 PHE A O 1
ATOM 1378 N N . PRO A 1 178 ? 30.934 -7.775 2.509 1.00 59.54 178 PRO A N 1
ATOM 1379 C CA . PRO A 1 178 ? 32.094 -8.482 3.090 1.00 59.57 178 PRO A CA 1
ATOM 1380 C C . PRO A 1 178 ? 32.430 -8.003 4.494 1.00 55.58 178 PRO A C 1
ATOM 1381 O O . PRO A 1 178 ? 32.698 -6.819 4.722 1.00 59.95 178 PRO A O 1
ATOM 1385 N N . GLY A 1 179 ? 32.447 -8.951 5.436 1.00 57.46 179 GLY A N 1
ATOM 1386 C CA . GLY A 1 179 ? 32.580 -8.663 6.858 1.00 55.81 179 GLY A CA 1
ATOM 1387 C C . GLY A 1 179 ? 31.264 -8.421 7.559 1.00 59.50 179 GLY A C 1
ATOM 1388 O O . GLY A 1 179 ? 31.242 -8.300 8.791 1.00 67.00 179 GLY A O 1
ATOM 1389 N N . GLY A 1 180 ? 30.162 -8.323 6.809 1.00 59.41 180 GLY A N 1
ATOM 1390 C CA . GLY A 1 180 ? 28.866 -8.179 7.431 1.00 64.01 180 GLY A CA 1
ATOM 1391 C C . GLY A 1 180 ? 28.398 -9.470 8.071 1.00 61.41 180 GLY A C 1
ATOM 1392 O O . GLY A 1 180 ? 28.802 -10.566 7.687 1.00 62.48 180 GLY A O 1
ATOM 1393 N N . ASP A 1 181 ? 27.506 -9.322 9.045 1.00 54.86 181 ASP A N 1
ATOM 1394 C CA . ASP A 1 181 ? 27.159 -10.425 9.943 1.00 61.64 181 ASP A CA 1
ATOM 1395 C C . ASP A 1 181 ? 25.757 -10.165 10.472 1.00 56.95 181 ASP A C 1
ATOM 1396 O O . ASP A 1 181 ? 25.556 -9.226 11.250 1.00 49.95 181 ASP A O 1
ATOM 1401 N N . ALA A 1 182 ? 24.789 -10.978 10.045 1.00 50.45 182 ALA A N 1
ATOM 1402 C CA . ALA A 1 182 ? 23.423 -10.789 10.536 1.00 54.87 182 ALA A CA 1
ATOM 1403 C C . ALA A 1 182 ? 23.347 -10.900 12.063 1.00 60.47 182 ALA A C 1
ATOM 1404 O O . ALA A 1 182 ? 22.571 -10.179 12.710 1.00 62.92 182 ALA A O 1
ATOM 1406 N N . ARG A 1 183 ? 24.156 -11.770 12.669 1.00 60.91 183 ARG A N 1
ATOM 1407 C CA . ARG A 1 183 ? 24.055 -11.907 14.125 1.00 66.17 183 ARG A CA 1
ATOM 1408 C C . ARG A 1 183 ? 24.731 -10.749 14.859 1.00 60.04 183 ARG A C 1
ATOM 1409 O O . ARG A 1 183 ? 24.257 -10.323 15.921 1.00 65.56 183 ARG A O 1
ATOM 1417 N N . GLN A 1 184 ? 25.844 -10.240 14.322 1.00 53.49 184 GLN A N 1
ATOM 1418 C CA . GLN A 1 184 ? 26.425 -9.019 14.861 1.00 61.34 184 GLN A CA 1
ATOM 1419 C C . GLN A 1 184 ? 25.438 -7.860 14.774 1.00 64.98 184 GLN A C 1
ATOM 1420 O O . GLN A 1 184 ? 25.319 -7.069 15.721 1.00 65.96 184 GLN A O 1
ATOM 1426 N N . LEU A 1 185 ? 24.691 -7.764 13.661 1.00 53.96 185 LEU A N 1
ATOM 1427 C CA . LEU A 1 185 ? 23.701 -6.698 13.514 1.00 50.76 185 LEU A CA 1
ATOM 1428 C C . LEU A 1 185 ? 22.576 -6.847 14.527 1.00 57.44 185 LEU A C 1
ATOM 1429 O O . LEU A 1 185 ? 22.126 -5.852 15.109 1.00 61.94 185 LEU A O 1
ATOM 1434 N N . TYR A 1 186 ? 22.099 -8.077 14.743 1.00 55.95 186 TYR A N 1
ATOM 1435 C CA . TYR A 1 186 ? 21.083 -8.303 15.770 1.00 67.49 186 TYR A CA 1
ATOM 1436 C C . TYR A 1 186 ? 21.511 -7.741 17.120 1.00 69.21 186 TYR A C 1
ATOM 1437 O O . TYR A 1 186 ? 20.722 -7.087 17.810 1.00 67.06 186 TYR A O 1
ATOM 1446 N N . ARG A 1 187 ? 22.756 -7.989 17.520 1.00 67.73 187 ARG A N 1
ATOM 1447 C CA . ARG A 1 187 ? 23.191 -7.523 18.830 1.00 67.65 187 ARG A CA 1
ATOM 1448 C C . ARG A 1 187 ? 23.547 -6.045 18.818 1.00 60.73 187 ARG A C 1
ATOM 1449 O O . ARG A 1 187 ? 23.466 -5.388 19.859 1.00 53.24 187 ARG A O 1
ATOM 1457 N N . SER A 1 188 ? 23.921 -5.489 17.660 1.00 61.30 188 SER A N 1
ATOM 1458 C CA . SER A 1 188 ? 24.045 -4.035 17.572 1.00 50.81 188 SER A CA 1
ATOM 1459 C C . SER A 1 188 ? 22.704 -3.360 17.811 1.00 55.27 188 SER A C 1
ATOM 1460 O O . SER A 1 188 ? 22.631 -2.328 18.492 1.00 54.63 188 SER A O 1
ATOM 1463 N N . ILE A 1 189 ? 21.634 -3.932 17.255 1.00 59.61 189 ILE A N 1
ATOM 1464 C CA . ILE A 1 189 ? 20.284 -3.401 17.442 1.00 59.34 189 ILE A CA 1
ATOM 1465 C C . ILE A 1 189 ? 19.846 -3.515 18.905 1.00 57.24 189 ILE A C 1
ATOM 1466 O O . ILE A 1 189 ? 19.140 -2.645 19.434 1.00 56.14 189 ILE A O 1
ATOM 1471 N N . GLN A 1 190 ? 20.228 -4.595 19.578 1.00 55.51 190 GLN A N 1
ATOM 1472 C CA . GLN A 1 190 ? 19.863 -4.706 20.985 1.00 65.39 190 GLN A CA 1
ATOM 1473 C C . GLN A 1 190 ? 20.474 -3.552 21.766 1.00 69.46 190 GLN A C 1
ATOM 1474 O O . GLN A 1 190 ? 19.783 -2.865 22.530 1.00 67.16 190 GLN A O 1
ATOM 1480 N N . ARG A 1 191 ? 21.755 -3.272 21.509 1.00 68.61 191 ARG A N 1
ATOM 1481 C CA . ARG A 1 191 ? 22.399 -2.087 22.064 1.00 71.98 191 ARG A CA 1
ATOM 1482 C C . ARG A 1 191 ? 21.593 -0.816 21.779 1.00 63.06 191 ARG A C 1
ATOM 1483 O O . ARG A 1 191 ? 21.422 0.027 22.664 1.00 63.65 191 ARG A O 1
ATOM 1491 N N . LEU A 1 192 ? 21.042 -0.676 20.565 1.00 56.03 192 LEU A N 1
ATOM 1492 C CA . LEU A 1 192 ? 20.260 0.524 20.271 1.00 50.87 192 LEU A CA 1
ATOM 1493 C C . LEU A 1 192 ? 18.946 0.538 21.049 1.00 57.17 192 LEU A C 1
ATOM 1494 O O . LEU A 1 192 ? 18.489 1.601 21.487 1.00 62.93 192 LEU A O 1
ATOM 1499 N N . PHE A 1 193 ? 18.327 -0.632 21.235 1.00 60.26 193 PHE A N 1
ATOM 1500 C CA . PHE A 1 193 ? 17.046 -0.706 21.927 1.00 62.08 193 PHE A CA 1
ATOM 1501 C C . PHE A 1 193 ? 17.180 -0.377 23.413 1.00 65.76 193 PHE A C 1
ATOM 1502 O O . PHE A 1 193 ? 16.207 0.064 24.032 1.00 68.05 193 PHE A O 1
ATOM 1510 N N . ALA A 1 194 ? 18.364 -0.599 23.999 1.00 63.78 194 ALA A N 1
ATOM 1511 C CA . ALA A 1 194 ? 18.614 -0.235 25.391 1.00 66.06 194 ALA A CA 1
ATOM 1512 C C . ALA A 1 194 ? 18.781 1.267 25.585 1.00 74.40 194 ALA A C 1
ATOM 1513 O O . ALA A 1 194 ? 18.896 1.714 26.727 1.00 71.37 194 ALA A O 1
ATOM 1515 N N . LEU A 1 195 ? 18.801 2.058 24.513 1.00 69.86 195 LEU A N 1
ATOM 1516 C CA . LEU A 1 195 ? 18.789 3.500 24.682 1.00 66.92 195 LEU A CA 1
ATOM 1517 C C . LEU A 1 195 ? 17.419 3.940 25.189 1.00 62.92 195 LEU A C 1
ATOM 1518 O O . LEU A 1 195 ? 16.454 3.174 25.124 1.00 67.00 195 LEU A O 1
ATOM 1523 N N . PRO A 1 196 ? 17.312 5.163 25.714 1.00 63.19 196 PRO A N 1
ATOM 1524 C CA . PRO A 1 196 ? 15.994 5.686 26.096 1.00 67.05 196 PRO A CA 1
ATOM 1525 C C . PRO A 1 196 ? 15.031 5.687 24.916 1.00 76.88 196 PRO A C 1
ATOM 1526 O O . PRO A 1 196 ? 15.387 6.062 23.791 1.00 63.96 196 PRO A O 1
ATOM 1530 N N . ASP A 1 197 ? 13.789 5.275 25.195 1.00 86.31 197 ASP A N 1
ATOM 1531 C CA . ASP A 1 197 ? 12.787 5.086 24.152 1.00 91.26 197 ASP A CA 1
ATOM 1532 C C . ASP A 1 197 ? 12.468 6.366 23.391 1.00 83.36 197 ASP A C 1
ATOM 1533 O O . ASP A 1 197 ? 11.916 6.296 22.289 1.00 87.27 197 ASP A O 1
ATOM 1538 N N . ALA A 1 198 ? 12.795 7.528 23.944 1.00 77.29 198 ALA A N 1
ATOM 1539 C CA . ALA A 1 198 ? 12.497 8.799 23.299 1.00 78.63 198 ALA A CA 1
ATOM 1540 C C . ALA A 1 198 ? 13.634 9.303 22.421 1.00 76.13 198 ALA A C 1
ATOM 1541 O O . ALA A 1 198 ? 13.478 10.341 21.768 1.00 77.84 198 ALA A O 1
ATOM 1543 N N . THR A 1 199 ? 14.771 8.615 22.405 1.00 74.00 199 THR A N 1
ATOM 1544 C CA . THR A 1 199 ? 15.875 9.019 21.548 1.00 70.15 199 THR A CA 1
ATOM 1545 C C . THR A 1 199 ? 15.397 9.144 20.102 1.00 63.78 199 THR A C 1
ATOM 1546 O O . THR A 1 199 ? 14.766 8.232 19.557 1.00 63.33 199 THR A O 1
ATOM 1550 N N . ARG A 1 200 ? 15.626 10.307 19.507 1.00 61.03 200 ARG A N 1
ATOM 1551 C CA . ARG A 1 200 ? 15.313 10.485 18.095 1.00 59.04 200 ARG A CA 1
ATOM 1552 C C . ARG A 1 200 ? 16.297 9.652 17.275 1.00 52.69 200 ARG A C 1
ATOM 1553 O O . ARG A 1 200 ? 17.512 9.815 17.416 1.00 63.33 200 ARG A O 1
ATOM 1561 N N . LEU A 1 201 ? 15.782 8.726 16.464 1.00 54.90 201 LEU A N 1
ATOM 1562 C CA . LEU A 1 201 ? 16.604 7.876 15.605 1.00 56.22 201 LEU A CA 1
ATOM 1563 C C . LEU A 1 201 ? 16.489 8.335 14.159 1.00 52.82 201 LEU A C 1
ATOM 1564 O O . LEU A 1 201 ? 15.377 8.467 13.634 1.00 62.02 201 LEU A O 1
ATOM 1569 N N . PHE A 1 202 ? 17.629 8.557 13.510 1.00 50.66 202 PHE A N 1
ATOM 1570 C CA . PHE A 1 202 ? 17.660 9.073 12.135 1.00 52.20 202 PHE A CA 1
ATOM 1571 C C . PHE A 1 202 ? 18.311 8.059 11.209 1.00 55.32 202 PHE A C 1
ATOM 1572 O O . PHE A 1 202 ? 19.497 7.750 11.365 1.00 57.89 202 PHE A O 1
ATOM 1580 N N . MET A 1 203 ? 17.536 7.559 10.243 1.00 59.88 203 MET A N 1
ATOM 1581 C CA . MET A 1 203 ? 17.957 6.527 9.301 1.00 56.25 203 MET A CA 1
ATOM 1582 C C . MET A 1 203 ? 18.831 7.097 8.187 1.00 52.06 203 MET A C 1
ATOM 1583 O O . MET A 1 203 ? 18.758 8.280 7.842 1.00 47.31 203 MET A O 1
ATOM 1588 N N . CYS A 1 204 ? 19.635 6.206 7.589 1.00 49.80 204 CYS A N 1
ATOM 1589 C CA . CYS A 1 204 ? 20.465 6.533 6.436 1.00 44.78 204 CYS A CA 1
ATOM 1590 C C . CYS A 1 204 ? 19.720 6.305 5.138 1.00 42.38 204 CYS A C 1
ATOM 1591 O O . CYS A 1 204 ? 19.987 6.998 4.158 1.00 48.73 204 CYS A O 1
ATOM 1594 N N . HIS A 1 205 ? 18.767 5.367 5.113 1.00 46.86 205 HIS A N 1
ATOM 1595 C CA . HIS A 1 205 ? 17.965 5.103 3.923 1.00 53.53 205 HIS A CA 1
ATOM 1596 C C . HIS A 1 205 ? 16.498 4.896 4.291 1.00 53.09 205 HIS A C 1
ATOM 1597 O O . HIS A 1 205 ? 16.159 4.583 5.434 1.00 61.09 205 HIS A O 1
ATOM 1604 N N . ASP A 1 206 ? 15.634 5.073 3.283 1.00 58.65 206 ASP A N 1
ATOM 1605 C CA . ASP A 1 206 ? 14.212 4.772 3.357 1.00 64.84 206 ASP A CA 1
ATOM 1606 C C . ASP A 1 206 ? 13.702 4.476 1.954 1.00 70.52 206 ASP A C 1
ATOM 1607 O O . ASP A 1 206 ? 14.195 5.039 0.970 1.00 75.93 206 ASP A O 1
ATOM 1612 N N . TYR A 1 207 ? 12.707 3.597 1.864 1.00 77.34 207 TYR A N 1
ATOM 1613 C CA . TYR A 1 207 ? 12.186 3.187 0.557 1.00 77.72 207 TYR A CA 1
ATOM 1614 C C . TYR A 1 207 ? 10.665 3.275 0.450 1.00 82.40 207 TYR A C 1
ATOM 1615 O O . TYR A 1 207 ? 9.945 3.035 1.419 1.00 90.81 207 TYR A O 1
ATOM 1624 N N . ARG A 1 216 ? 10.428 10.378 5.476 1.00 94.39 216 ARG A N 1
ATOM 1625 C CA . ARG A 1 216 ? 10.427 9.198 6.335 1.00 91.30 216 ARG A CA 1
ATOM 1626 C C . ARG A 1 216 ? 11.823 8.910 6.885 1.00 77.50 216 ARG A C 1
ATOM 1627 O O . ARG A 1 216 ? 12.381 7.834 6.655 1.00 69.35 216 ARG A O 1
ATOM 1635 N N . CYS A 1 217 ? 12.382 9.871 7.624 1.00 67.02 217 CYS A N 1
ATOM 1636 C CA . CYS A 1 217 ? 13.763 9.782 8.069 1.00 64.66 217 CYS A CA 1
ATOM 1637 C C . CYS A 1 217 ? 13.920 9.594 9.565 1.00 66.84 217 CYS A C 1
ATOM 1638 O O . CYS A 1 217 ? 14.998 9.192 10.009 1.00 62.20 217 CYS A O 1
ATOM 1641 N N . GLU A 1 218 ? 12.889 9.866 10.352 1.00 76.00 218 GLU A N 1
ATOM 1642 C CA . GLU A 1 218 ? 13.044 9.957 11.794 1.00 66.67 218 GLU A CA 1
ATOM 1643 C C . GLU A 1 218 ? 12.031 9.056 12.478 1.00 66.33 218 GLU A C 1
ATOM 1644 O O . GLU A 1 218 ? 10.852 9.038 12.109 1.00 62.76 218 GLU A O 1
ATOM 1650 N N . THR A 1 219 ? 12.503 8.297 13.461 1.00 58.49 219 THR A N 1
ATOM 1651 C CA . THR A 1 219 ? 11.644 7.497 14.314 1.00 63.87 219 THR A CA 1
ATOM 1652 C C . THR A 1 219 ? 12.198 7.596 15.728 1.00 64.98 219 THR A C 1
ATOM 1653 O O . THR A 1 219 ? 13.025 8.461 16.030 1.00 62.20 219 THR A O 1
ATOM 1657 N N . SER A 1 220 ? 11.754 6.704 16.604 1.00 64.62 220 SER A N 1
ATOM 1658 C CA . SER A 1 220 ? 12.234 6.700 17.974 1.00 66.72 220 SER A CA 1
ATOM 1659 C C . SER A 1 220 ? 12.614 5.279 18.361 1.00 73.03 220 SER A C 1
ATOM 1660 O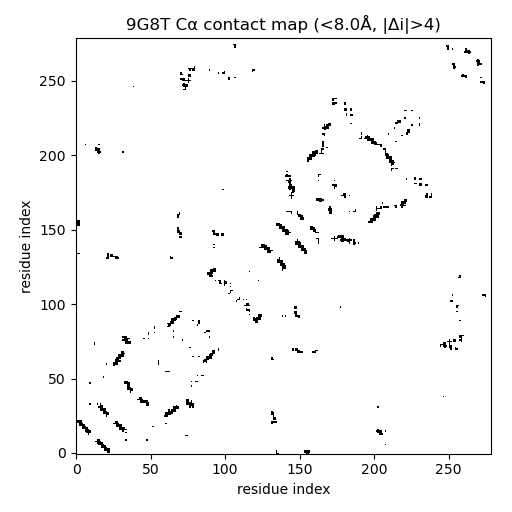 O . SER A 1 220 ? 12.201 4.311 17.716 1.00 71.72 220 SER A O 1
ATOM 1663 N N . VAL A 1 221 ? 13.430 5.175 19.414 1.00 69.78 221 VAL A N 1
ATOM 1664 C CA . VAL A 1 221 ? 13.784 3.863 19.952 1.00 77.20 221 VAL A CA 1
ATOM 1665 C C . VAL A 1 221 ? 12.525 3.115 20.365 1.00 80.74 221 VAL A C 1
ATOM 1666 O O . VAL A 1 221 ? 12.382 1.914 20.106 1.00 74.80 221 VAL A O 1
ATOM 1670 N N . GLY A 1 222 ? 11.584 3.822 20.986 1.00 85.52 222 GLY A N 1
ATOM 1671 C CA . GLY A 1 222 ? 10.290 3.264 21.321 1.00 89.90 222 GLY A CA 1
ATOM 1672 C C . GLY A 1 222 ? 9.558 2.669 20.137 1.00 85.59 222 GLY A C 1
ATOM 1673 O O . GLY A 1 222 ? 9.227 1.480 20.159 1.00 88.94 222 GLY A O 1
ATOM 1674 N N . GLU A 1 223 ? 9.294 3.476 19.101 1.00 80.09 223 GLU A N 1
ATOM 1675 C CA . GLU A 1 223 ? 8.593 2.961 17.926 1.00 86.62 223 GLU A CA 1
ATOM 1676 C C . GLU A 1 223 ? 9.279 1.716 17.381 1.00 79.64 223 GLU A C 1
ATOM 1677 O O . GLU A 1 223 ? 8.617 0.734 17.027 1.00 76.11 223 GLU A O 1
ATOM 1683 N N . GLN A 1 224 ? 10.611 1.729 17.339 1.00 82.30 224 GLN A N 1
ATOM 1684 C CA . GLN A 1 224 ? 11.358 0.595 16.809 1.00 78.56 224 GLN A CA 1
ATOM 1685 C C . GLN A 1 224 ? 11.194 -0.635 17.687 1.00 83.19 224 GLN A C 1
ATOM 1686 O O . GLN A 1 224 ? 10.956 -1.741 17.185 1.00 85.03 224 GLN A O 1
ATOM 1692 N N . ARG A 1 225 ? 11.327 -0.460 19.007 1.00 74.35 225 ARG A N 1
ATOM 1693 C CA . ARG A 1 225 ? 11.398 -1.607 19.901 1.00 76.93 225 ARG A CA 1
ATOM 1694 C C . ARG A 1 225 ? 10.151 -2.482 19.795 1.00 81.14 225 ARG A C 1
ATOM 1695 O O . ARG A 1 225 ? 10.251 -3.714 19.850 1.00 77.67 225 ARG A O 1
ATOM 1703 N N . ARG A 1 226 ? 8.980 -1.882 19.597 1.00 86.66 226 ARG A N 1
ATOM 1704 C CA . ARG A 1 226 ? 7.748 -2.651 19.584 1.00 101.05 226 ARG A CA 1
ATOM 1705 C C . ARG A 1 226 ? 7.174 -2.876 18.193 1.00 105.93 226 ARG A C 1
ATOM 1706 O O . ARG A 1 226 ? 6.303 -3.739 18.035 1.00 112.53 226 ARG A O 1
ATOM 1714 N N . HIS A 1 227 ? 7.619 -2.132 17.184 1.00 96.60 227 HIS A N 1
ATOM 1715 C CA . HIS A 1 227 ? 6.924 -2.136 15.911 1.00 100.81 227 HIS A CA 1
ATOM 1716 C C . HIS A 1 227 ? 7.809 -2.408 14.708 1.00 93.23 227 HIS A C 1
ATOM 1717 O O . HIS A 1 227 ? 7.315 -2.327 13.579 1.00 93.64 227 HIS A O 1
ATOM 1724 N N . ASN A 1 228 ? 9.084 -2.730 14.899 1.00 84.04 228 ASN A N 1
ATOM 1725 C CA . ASN A 1 228 ? 9.919 -3.040 13.749 1.00 78.75 228 ASN A CA 1
ATOM 1726 C C . ASN A 1 228 ? 9.578 -4.428 13.227 1.00 76.92 228 ASN A C 1
ATOM 1727 O 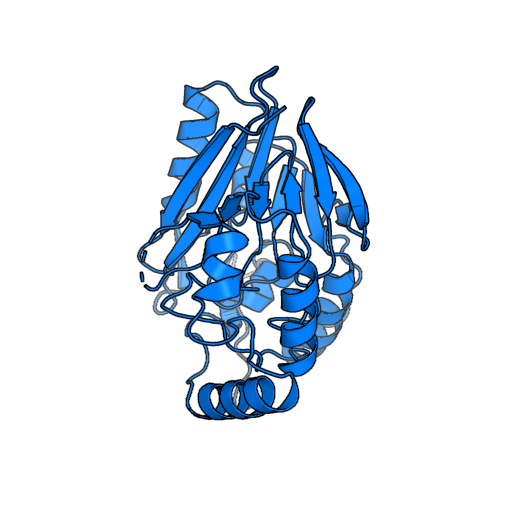O . ASN A 1 228 ? 9.718 -5.423 13.952 1.00 74.01 228 ASN A O 1
ATOM 1732 N N . VAL A 1 229 ? 9.163 -4.486 11.956 1.00 75.69 229 VAL A N 1
ATOM 1733 C CA . VAL A 1 229 ? 8.688 -5.720 11.341 1.00 73.45 229 VAL A CA 1
ATOM 1734 C C . VAL A 1 229 ? 9.747 -6.816 11.284 1.00 72.63 229 VAL A C 1
ATOM 1735 O O . VAL A 1 229 ? 9.404 -7.988 11.061 1.00 64.20 229 VAL A O 1
ATOM 1739 N N . HIS A 1 230 ? 11.028 -6.471 11.477 1.00 73.95 230 HIS A N 1
ATOM 1740 C CA . 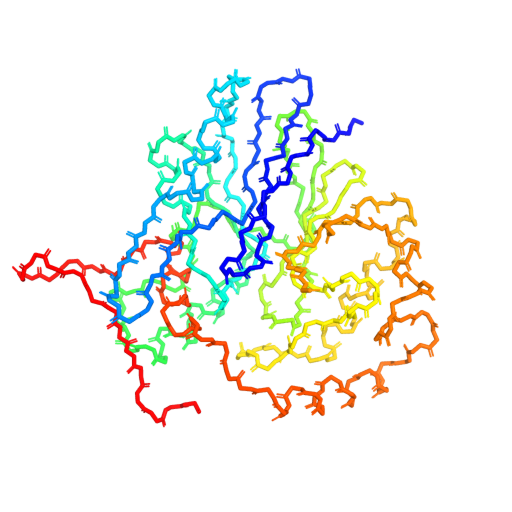HIS A 1 230 ? 12.120 -7.438 11.480 1.00 69.13 230 HIS A CA 1
ATOM 1741 C C . HIS A 1 230 ? 12.703 -7.706 12.861 1.00 69.49 230 HIS A C 1
ATOM 1742 O O . HIS A 1 230 ? 13.149 -8.825 13.114 1.00 70.47 230 HIS A O 1
ATOM 1749 N N . VAL A 1 231 ? 12.737 -6.711 13.751 1.00 69.22 231 VAL A N 1
ATOM 1750 C CA . VAL A 1 231 ? 13.410 -6.864 15.039 1.00 79.86 231 VAL A CA 1
ATOM 1751 C C . VAL A 1 231 ? 12.629 -6.198 16.165 1.00 85.95 231 VAL A C 1
ATOM 1752 O O . VAL A 1 231 ? 13.214 -5.601 17.076 1.00 87.18 231 VAL A O 1
ATOM 1756 N N . ARG A 1 232 ? 11.306 -6.300 16.114 1.00 89.82 232 ARG A N 1
ATOM 1757 C CA . ARG A 1 232 ? 10.481 -5.987 17.273 1.00 86.98 232 ARG A CA 1
ATOM 1758 C C . ARG A 1 232 ? 10.976 -6.736 18.500 1.00 85.54 232 ARG A C 1
ATOM 1759 O O . ARG A 1 232 ? 11.684 -7.734 18.397 1.00 79.89 232 ARG A O 1
ATOM 1767 N N . GLU A 1 233 ? 10.565 -6.268 19.675 1.00 93.51 233 GLU A N 1
ATOM 1768 C CA . GLU A 1 233 ? 10.770 -7.073 20.872 1.00 98.55 233 GLU A CA 1
ATOM 1769 C C . GLU A 1 233 ? 9.986 -8.376 20.762 1.00 92.91 233 GLU A C 1
ATOM 1770 O O . GLU A 1 233 ? 8.834 -8.398 20.322 1.00 91.88 233 GLU A O 1
ATOM 1776 N N . GLY A 1 234 ? 10.627 -9.472 21.147 1.00 93.78 234 GLY A N 1
ATOM 1777 C CA . GLY A 1 234 ? 10.073 -10.796 20.992 1.00 102.21 234 GLY A CA 1
ATOM 1778 C C . GLY A 1 234 ? 10.696 -11.588 19.865 1.00 110.83 234 GLY A C 1
ATOM 1779 O O . GLY A 1 234 ? 10.520 -12.813 19.821 1.00 120.11 234 GLY A O 1
ATOM 1780 N N . VAL A 1 235 ? 11.405 -10.928 18.947 1.00 101.26 235 VAL A N 1
ATOM 1781 C CA . VAL A 1 235 ? 12.168 -11.611 17.908 1.00 84.65 235 VAL A CA 1
ATOM 1782 C C . VAL A 1 235 ? 13.539 -11.964 18.470 1.00 77.69 235 VAL A C 1
ATOM 1783 O O . VAL A 1 235 ? 14.347 -11.075 18.762 1.00 78.27 235 VAL A O 1
ATOM 1787 N N . ASP A 1 236 ? 13.808 -13.263 18.604 1.00 73.29 236 ASP A N 1
ATOM 1788 C CA . ASP A 1 236 ? 15.062 -13.743 19.164 1.00 86.87 236 ASP A CA 1
ATOM 1789 C C . ASP A 1 236 ? 16.195 -13.692 18.134 1.00 87.84 236 ASP A C 1
ATOM 1790 O O . ASP A 1 236 ? 15.987 -13.487 16.933 1.00 89.18 236 ASP A O 1
ATOM 1795 N N . GLU A 1 237 ? 17.413 -13.911 18.635 1.00 86.34 237 GLU A N 1
ATOM 1796 C CA . GLU A 1 237 ? 18.617 -13.799 17.818 1.00 85.09 237 GLU A CA 1
ATOM 1797 C C . GLU A 1 237 ? 18.619 -14.807 16.674 1.00 88.83 237 GLU A C 1
ATOM 1798 O O . GLU A 1 237 ? 18.910 -14.455 15.525 1.00 76.97 237 GLU A O 1
ATOM 1804 N N . GLU A 1 238 ? 18.289 -16.068 16.961 1.00 88.46 238 GLU A N 1
ATOM 1805 C CA . GLU A 1 238 ? 18.392 -17.092 15.923 1.00 88.17 238 GLU A CA 1
ATOM 1806 C C . GLU A 1 238 ? 17.306 -16.949 14.861 1.00 87.45 238 GLU A C 1
ATOM 1807 O O . GLU A 1 238 ? 17.542 -17.272 13.687 1.00 84.56 238 GLU A O 1
ATOM 1813 N N . ALA A 1 239 ? 16.117 -16.478 15.243 1.00 82.92 239 ALA A N 1
ATOM 1814 C CA . ALA A 1 239 ? 15.070 -16.246 14.254 1.00 76.65 239 ALA A CA 1
ATOM 1815 C C . ALA A 1 239 ? 15.470 -15.141 13.287 1.00 83.65 239 ALA A C 1
ATOM 1816 O O . ALA A 1 239 ? 15.415 -15.324 12.064 1.00 86.61 239 ALA A O 1
ATOM 1818 N N . PHE A 1 240 ? 15.878 -13.986 13.822 1.00 79.47 240 PHE A N 1
ATOM 1819 C CA . PHE A 1 240 ? 16.235 -12.857 12.973 1.00 74.59 240 PHE A CA 1
ATOM 1820 C C . PHE A 1 240 ? 17.330 -13.235 11.987 1.00 66.82 240 PHE A C 1
ATOM 1821 O O . PHE A 1 240 ? 17.238 -12.921 10.793 1.00 69.87 240 PHE A O 1
ATOM 1829 N N . VAL A 1 241 ? 18.379 -13.905 12.475 1.00 63.36 241 VAL A N 1
ATOM 1830 C CA . VAL A 1 241 ? 19.515 -14.251 11.624 1.00 59.82 241 VAL A CA 1
ATOM 1831 C C . VAL A 1 241 ? 19.052 -15.068 10.430 1.00 66.45 241 VAL A C 1
ATOM 1832 O O . VAL A 1 241 ? 19.398 -14.773 9.274 1.00 60.65 241 VAL A O 1
ATOM 1836 N N . ALA A 1 242 ? 18.236 -16.088 10.691 1.00 66.30 242 ALA A N 1
ATOM 1837 C CA . ALA A 1 242 ? 17.738 -16.941 9.620 1.00 72.91 242 ALA A CA 1
ATOM 1838 C C . ALA A 1 242 ? 17.030 -16.122 8.551 1.00 77.17 242 ALA A C 1
ATOM 1839 O O . ALA A 1 242 ? 17.315 -16.259 7.356 1.00 79.90 242 ALA A O 1
ATOM 1841 N N . MET A 1 243 ? 16.117 -15.244 8.968 1.00 82.69 243 MET A N 1
ATOM 1842 C CA . MET A 1 243 ? 15.381 -14.438 8.000 1.00 80.60 243 MET A CA 1
ATOM 1843 C C . MET A 1 243 ? 16.298 -13.470 7.261 1.00 70.57 243 MET A C 1
ATOM 1844 O O . MET A 1 243 ? 16.146 -13.269 6.052 1.00 69.33 243 MET A O 1
ATOM 1849 N N . ARG A 1 244 ? 17.228 -12.840 7.978 1.00 66.16 244 ARG A N 1
ATOM 1850 C CA . ARG A 1 244 ? 18.125 -11.866 7.365 1.00 61.06 244 ARG A CA 1
ATOM 1851 C C . ARG A 1 244 ? 18.957 -12.512 6.267 1.00 65.17 244 ARG A C 1
ATOM 1852 O O . ARG A 1 244 ? 19.060 -11.985 5.151 1.00 66.36 244 ARG A O 1
ATOM 1860 N N . GLN A 1 245 ? 19.554 -13.665 6.567 1.00 62.86 245 GLN A N 1
ATOM 1861 C CA . GLN A 1 245 ? 20.373 -14.347 5.578 1.00 74.13 245 GLN A CA 1
ATOM 1862 C C . GLN A 1 245 ? 19.522 -14.899 4.444 1.00 74.25 245 GLN A C 1
ATOM 1863 O O . GLN A 1 245 ? 19.983 -14.957 3.300 1.00 61.57 245 GLN A O 1
ATOM 1869 N N . GLN A 1 246 ? 18.278 -15.283 4.746 1.00 78.37 246 GLN A N 1
ATOM 1870 C CA . GLN A 1 246 ? 17.366 -15.773 3.719 1.00 80.39 246 GLN A CA 1
ATOM 1871 C C . GLN A 1 246 ? 16.949 -14.654 2.771 1.00 74.62 246 GLN A C 1
ATOM 1872 O O . GLN A 1 246 ? 16.910 -14.855 1.550 1.00 77.43 246 GLN A O 1
ATOM 1878 N N . ARG A 1 247 ? 16.645 -13.463 3.301 1.00 63.38 247 ARG A N 1
ATOM 1879 C CA . ARG A 1 247 ? 16.387 -12.348 2.399 1.00 66.81 247 ARG A CA 1
ATOM 1880 C C . ARG A 1 247 ? 17.647 -11.952 1.643 1.00 65.60 247 ARG A C 1
ATOM 1881 O O . ARG A 1 247 ? 17.596 -11.751 0.427 1.00 57.04 247 ARG A O 1
ATOM 1889 N N . ASP A 1 248 ? 18.788 -11.851 2.337 1.00 64.70 248 ASP A N 1
ATOM 1890 C CA . ASP A 1 248 ? 20.027 -11.437 1.674 1.00 62.66 248 ASP A CA 1
ATOM 1891 C C . ASP A 1 248 ? 20.326 -12.297 0.454 1.00 59.16 248 ASP A C 1
ATOM 1892 O O . ASP A 1 248 ? 20.764 -11.782 -0.585 1.00 55.99 248 ASP A O 1
ATOM 1897 N N . ALA A 1 249 ? 20.097 -13.610 0.562 1.00 53.79 249 ALA A N 1
ATOM 1898 C CA . ALA A 1 249 ? 20.374 -14.508 -0.553 1.00 63.06 249 ALA A CA 1
ATOM 1899 C C . ALA A 1 249 ? 19.555 -14.148 -1.789 1.00 73.93 249 ALA A C 1
ATOM 1900 O O . ALA A 1 249 ? 19.999 -14.383 -2.916 1.00 81.38 249 ALA A O 1
ATOM 1902 N N . THR A 1 250 ? 18.370 -13.569 -1.603 1.00 75.68 250 THR A N 1
ATOM 1903 C CA . THR A 1 250 ? 17.515 -13.194 -2.722 1.00 70.76 250 THR A CA 1
ATOM 1904 C C . THR A 1 250 ? 17.892 -11.859 -3.343 1.00 71.91 250 THR A C 1
ATOM 1905 O O . THR A 1 250 ? 17.296 -11.483 -4.357 1.00 79.03 250 THR A O 1
ATOM 1909 N N . LEU A 1 251 ? 18.857 -11.140 -2.784 1.00 67.25 251 LEU A N 1
ATOM 1910 C CA . LEU A 1 251 ? 19.124 -9.761 -3.173 1.00 61.65 251 LEU A CA 1
ATOM 1911 C C . LEU A 1 251 ? 20.262 -9.692 -4.181 1.00 61.57 251 LEU A C 1
ATOM 1912 O O . LEU A 1 251 ? 21.334 -10.269 -3.962 1.00 61.76 251 LEU A O 1
ATOM 1917 N N . GLY A 1 252 ? 20.015 -8.991 -5.287 1.00 58.01 252 GLY A N 1
ATOM 1918 C CA . GLY A 1 252 ? 21.091 -8.612 -6.176 1.00 57.13 252 GLY A CA 1
ATOM 1919 C C . GLY A 1 252 ? 21.989 -7.567 -5.542 1.00 62.59 252 GLY A C 1
ATOM 1920 O O . GLY A 1 252 ? 21.600 -6.822 -4.634 1.00 61.38 252 GLY A O 1
ATOM 1921 N N . MET A 1 253 ? 23.225 -7.519 -6.022 1.00 53.46 253 MET A N 1
ATOM 1922 C CA . MET A 1 253 ? 24.204 -6.630 -5.420 1.00 53.81 253 MET A CA 1
ATOM 1923 C C . MET A 1 253 ? 23.812 -5.178 -5.693 1.00 43.46 253 MET A C 1
ATOM 1924 O O . MET A 1 253 ? 23.257 -4.871 -6.756 1.00 52.74 253 MET A O 1
ATOM 1929 N N . PRO A 1 254 ? 24.036 -4.271 -4.733 1.00 42.60 254 PRO A N 1
ATOM 1930 C CA . PRO A 1 254 ? 23.723 -2.859 -4.981 1.00 41.79 254 PRO A CA 1
ATOM 1931 C C . PRO A 1 254 ? 24.391 -2.376 -6.260 1.00 50.70 254 PRO A C 1
ATOM 1932 O O . PRO A 1 254 ? 25.534 -2.735 -6.561 1.00 42.87 254 PRO A O 1
ATOM 1936 N N . THR A 1 255 ? 23.646 -1.584 -7.031 1.00 47.15 255 THR A N 1
ATOM 1937 C CA . THR A 1 255 ? 24.116 -1.156 -8.342 1.00 49.89 255 THR A CA 1
ATOM 1938 C C . THR A 1 255 ? 25.470 -0.470 -8.255 1.00 52.17 255 THR A C 1
ATOM 1939 O O . THR A 1 255 ? 26.366 -0.735 -9.072 1.00 44.15 255 THR A O 1
ATOM 1943 N N . LEU A 1 256 ? 25.639 0.416 -7.269 1.00 40.78 256 LEU A N 1
ATOM 1944 C CA . LEU A 1 256 ? 26.811 1.271 -7.200 1.00 38.47 256 LEU A CA 1
ATOM 1945 C C . LEU A 1 256 ? 27.904 0.697 -6.310 1.00 37.07 256 LEU A C 1
ATOM 1946 O O . LEU A 1 256 ? 28.893 1.385 -6.046 1.00 39.11 256 LEU A O 1
ATOM 1951 N N . MET A 1 257 ? 27.770 -0.553 -5.881 1.00 33.79 257 MET A N 1
ATOM 1952 C CA . MET A 1 257 ? 28.646 -1.073 -4.840 1.00 46.34 257 MET A CA 1
ATOM 1953 C C . MET A 1 257 ? 30.115 -0.997 -5.231 1.00 47.69 257 MET A C 1
ATOM 1954 O O . MET A 1 257 ? 30.961 -0.560 -4.435 1.00 42.20 257 MET A O 1
ATOM 1959 N N . LEU A 1 258 ? 30.450 -1.451 -6.432 1.00 37.69 258 LEU A N 1
ATOM 1960 C CA . LEU A 1 258 ? 31.865 -1.494 -6.793 1.00 41.95 258 LEU A CA 1
ATOM 1961 C C . LEU A 1 258 ? 32.432 -0.093 -7.002 1.00 41.83 258 LEU A C 1
ATOM 1962 O O . LEU A 1 258 ? 33.530 0.182 -6.488 1.00 44.10 258 LEU A O 1
ATOM 1967 N N . PRO A 1 259 ? 31.755 0.843 -7.683 1.00 43.98 259 PRO A N 1
ATOM 1968 C CA . PRO A 1 259 ? 32.256 2.230 -7.659 1.00 39.17 259 PRO A CA 1
ATOM 1969 C C . PRO A 1 259 ? 32.277 2.860 -6.267 1.00 38.63 259 PRO A C 1
ATOM 1970 O O . PRO A 1 259 ? 33.197 3.627 -5.963 1.00 37.80 259 PRO A O 1
ATOM 1974 N N . ALA A 1 260 ? 31.259 2.613 -5.438 1.00 36.81 260 ALA A N 1
ATOM 1975 C CA . ALA A 1 260 ? 31.138 3.326 -4.169 1.00 41.03 260 ALA A CA 1
ATOM 1976 C C . ALA A 1 260 ? 32.240 2.929 -3.194 1.00 38.84 260 ALA A C 1
ATOM 1977 O O . ALA A 1 260 ? 32.840 3.795 -2.546 1.00 40.69 260 ALA A O 1
ATOM 1979 N N . ILE A 1 261 ? 32.507 1.621 -3.056 1.00 32.10 261 ILE A N 1
ATOM 1980 C CA . ILE A 1 261 ? 33.482 1.186 -2.061 1.00 38.01 261 ILE A CA 1
ATOM 1981 C C . ILE A 1 261 ? 34.850 1.774 -2.375 1.00 47.04 261 ILE A C 1
ATOM 1982 O O . ILE A 1 261 ? 35.527 2.300 -1.490 1.00 44.92 261 ILE A O 1
ATOM 1987 N N . GLN A 1 262 ? 35.262 1.738 -3.646 1.00 43.18 262 GLN A N 1
ATOM 1988 C CA . GLN A 1 262 ? 36.639 2.123 -3.942 1.00 38.09 262 GLN A CA 1
ATOM 1989 C C . GLN A 1 262 ? 36.848 3.623 -3.842 1.00 38.30 262 GLN A C 1
ATOM 1990 O O . GLN A 1 262 ? 37.983 4.065 -3.645 1.00 44.28 262 GLN A O 1
ATOM 1996 N N . VAL A 1 263 ? 35.784 4.415 -3.945 1.00 40.55 263 VAL A N 1
ATOM 1997 C CA . VAL A 1 263 ? 35.883 5.832 -3.617 1.00 35.88 263 VAL A CA 1
ATOM 1998 C C . VAL A 1 263 ? 35.785 6.042 -2.110 1.00 46.16 263 VAL A C 1
ATOM 1999 O O . VAL A 1 263 ? 36.583 6.778 -1.516 1.00 48.90 263 VAL A O 1
ATOM 2003 N N . ASN A 1 264 ? 34.817 5.377 -1.459 1.00 42.75 264 ASN A N 1
ATOM 2004 C CA . ASN A 1 264 ? 34.547 5.672 -0.051 1.00 45.28 264 ASN A CA 1
ATOM 2005 C C . ASN A 1 264 ? 35.648 5.133 0.855 1.00 45.51 264 ASN A C 1
ATOM 2006 O O . ASN A 1 264 ? 36.024 5.786 1.826 1.00 48.13 264 ASN A O 1
ATOM 2011 N N . MET A 1 265 ? 36.207 3.969 0.532 1.00 44.97 265 MET A N 1
ATOM 2012 C CA . MET A 1 265 ? 37.358 3.475 1.272 1.00 48.77 265 MET A CA 1
ATOM 2013 C C . MET A 1 265 ? 38.545 4.424 1.188 1.00 50.36 265 MET A C 1
ATOM 2014 O O . MET A 1 265 ? 39.470 4.312 1.999 1.00 52.53 265 MET A O 1
ATOM 2019 N N . ARG A 1 266 ? 38.531 5.379 0.261 1.00 49.48 266 ARG A N 1
ATOM 2020 C CA . ARG A 1 266 ? 39.565 6.404 0.207 1.00 52.70 266 ARG A CA 1
ATOM 2021 C C . ARG A 1 266 ? 39.151 7.685 0.901 1.00 50.54 266 ARG A C 1
ATOM 2022 O O . ARG A 1 266 ? 39.778 8.724 0.678 1.00 52.47 266 ARG A O 1
ATOM 2030 N N . GLY A 1 267 ? 38.094 7.647 1.709 1.00 43.71 267 GLY A N 1
ATOM 2031 C CA . GLY A 1 267 ? 37.566 8.884 2.240 1.00 42.62 267 GLY A CA 1
ATOM 2032 C C . GLY A 1 267 ? 36.822 9.736 1.242 1.00 54.71 267 GLY A C 1
ATOM 2033 O O . GLY A 1 267 ? 36.540 10.904 1.522 1.00 49.00 267 GLY A O 1
ATOM 2034 N N . GLY A 1 268 ? 36.473 9.185 0.082 1.00 45.40 268 GLY A N 1
ATOM 2035 C CA . GLY A 1 268 ? 35.787 9.968 -0.917 1.00 48.78 268 GLY A CA 1
ATOM 2036 C C . GLY A 1 268 ? 36.692 10.618 -1.934 1.00 45.92 268 GLY A C 1
ATOM 2037 O O . GLY A 1 268 ? 36.216 11.416 -2.746 1.00 43.31 268 GLY A O 1
ATOM 2038 N N . ASN A 1 269 ? 37.984 10.331 -1.896 1.00 50.88 269 ASN A N 1
ATOM 2039 C CA . ASN A 1 269 ? 38.863 10.728 -2.982 1.00 50.68 269 ASN A CA 1
ATOM 2040 C C . ASN A 1 269 ? 38.599 9.833 -4.177 1.00 45.01 269 ASN A C 1
ATOM 2041 O O . ASN A 1 269 ? 38.444 8.619 -4.035 1.00 40.12 269 ASN A O 1
ATOM 2046 N N . LEU A 1 270 ? 38.520 10.432 -5.351 1.00 50.78 270 LEU A N 1
ATOM 2047 C CA . LEU A 1 270 ? 38.489 9.655 -6.571 1.00 50.50 270 LEU A CA 1
ATOM 2048 C C . LEU A 1 270 ? 39.837 8.958 -6.743 1.00 53.57 270 LEU A C 1
ATOM 2049 O O . LEU A 1 270 ? 40.818 9.326 -6.088 1.00 56.98 270 LEU A O 1
ATOM 2054 N N . PRO A 1 271 ? 39.912 7.929 -7.583 1.00 57.74 271 PRO A N 1
ATOM 2055 C CA . PRO A 1 271 ? 41.201 7.280 -7.828 1.00 56.47 271 PRO A CA 1
ATOM 2056 C C . PRO A 1 271 ? 42.141 8.233 -8.539 1.00 56.26 271 PRO A C 1
ATOM 2057 O O . PRO A 1 271 ? 41.684 9.218 -9.138 1.00 58.66 271 PRO A O 1
ATOM 2061 N N . PRO A 1 272 ? 43.453 7.984 -8.486 1.00 62.19 272 PRO A N 1
ATOM 2062 C CA . PRO A 1 272 ? 44.418 8.940 -9.047 1.00 59.51 272 PRO A CA 1
ATOM 2063 C C . PRO A 1 272 ? 44.204 9.197 -10.534 1.00 61.69 272 PRO A C 1
ATOM 2064 O O . PRO A 1 272 ? 43.601 8.405 -11.263 1.00 59.56 272 PRO A O 1
ATOM 2068 N N . VAL A 1 273 ? 44.726 10.333 -10.977 1.00 59.91 273 VAL A N 1
ATOM 2069 C CA . VAL A 1 273 ? 44.727 10.692 -12.387 1.00 61.00 273 VAL A CA 1
ATOM 2070 C C . VAL A 1 273 ? 45.838 9.926 -13.088 1.00 66.86 273 VAL A C 1
ATOM 2071 O O . VAL A 1 273 ? 46.952 9.806 -12.573 1.00 72.40 273 VAL A O 1
ATOM 2075 N N . GLU A 1 274 ? 45.544 9.395 -14.262 1.00 67.18 274 GLU A N 1
ATOM 2076 C CA . GLU A 1 274 ? 46.579 8.793 -15.082 1.00 60.47 274 GLU A CA 1
ATOM 2077 C C . GLU A 1 274 ? 47.132 9.848 -16.041 1.00 63.66 274 GLU A C 1
ATOM 2078 O O . GLU A 1 274 ? 46.607 10.961 -16.145 1.00 59.87 274 GLU A O 1
ATOM 2084 N N . GLY A 1 275 ? 48.232 9.508 -16.722 1.00 68.83 275 GLY A N 1
ATOM 2085 C CA . GLY A 1 275 ? 48.841 10.450 -17.656 1.00 76.23 275 GLY A CA 1
ATOM 2086 C C . GLY A 1 275 ? 47.882 10.925 -18.717 1.00 81.70 275 GLY A C 1
ATOM 2087 O O . GLY A 1 275 ? 48.086 11.990 -19.310 1.00 84.39 275 GLY A O 1
ATOM 2088 N N . ASN A 1 276 ? 46.845 10.132 -18.971 1.00 79.04 276 ASN A N 1
ATOM 2089 C CA . ASN A 1 276 ? 45.681 10.535 -19.746 1.00 83.73 276 ASN A CA 1
ATOM 2090 C C . ASN A 1 276 ? 45.130 11.891 -19.315 1.00 75.10 276 ASN A C 1
ATOM 2091 O O . ASN A 1 276 ? 44.565 12.625 -20.133 1.00 70.67 276 ASN A O 1
ATOM 2096 N N . GLY A 1 277 ? 45.262 12.232 -18.036 1.00 66.12 277 GLY A N 1
ATOM 2097 C CA . GLY A 1 277 ? 44.471 13.292 -17.458 1.00 64.56 277 GLY A CA 1
ATOM 2098 C C . GLY A 1 277 ? 43.120 12.844 -16.942 1.00 63.04 277 GLY A C 1
ATOM 2099 O O . GLY A 1 277 ? 42.362 13.676 -16.424 1.00 65.33 277 GLY A O 1
ATOM 2100 N N . VAL A 1 278 ? 42.810 11.555 -17.039 1.00 58.75 278 VAL A N 1
ATOM 2101 C CA . VAL A 1 278 ? 41.515 10.999 -16.664 1.00 55.43 278 VAL A CA 1
ATOM 2102 C C . VAL A 1 278 ? 41.701 10.077 -15.464 1.00 51.42 278 VAL A C 1
ATOM 2103 O O . VAL A 1 278 ? 42.721 9.383 -15.360 1.00 50.25 278 VAL A O 1
ATOM 2107 N N . ARG A 1 279 ? 40.709 10.051 -14.573 1.00 45.05 279 ARG A N 1
ATOM 2108 C CA . ARG A 1 279 ? 40.679 9.102 -13.469 1.00 48.13 279 ARG A CA 1
ATOM 2109 C C . ARG A 1 279 ? 39.763 7.939 -13.815 1.00 44.95 279 ARG A C 1
ATOM 2110 O O . ARG A 1 279 ? 38.766 8.110 -14.523 1.00 47.64 279 ARG A O 1
ATOM 2118 N N . TYR A 1 280 ? 40.095 6.755 -13.282 1.00 41.62 280 TYR A N 1
ATOM 2119 C CA . TYR A 1 280 ? 39.423 5.506 -13.619 1.00 47.31 280 TYR A CA 1
ATOM 2120 C C . TYR A 1 280 ? 39.043 4.698 -12.376 1.00 57.11 280 TYR A C 1
ATOM 2121 O O . TYR A 1 280 ? 39.838 4.553 -11.442 1.00 49.06 280 TYR A O 1
ATOM 2130 N N . LEU A 1 281 ? 37.831 4.147 -12.386 1.00 50.27 281 LEU A N 1
ATOM 2131 C CA . LEU A 1 281 ? 37.462 3.105 -11.444 1.00 48.32 281 LEU A CA 1
ATOM 2132 C C . LEU A 1 281 ? 37.908 1.746 -11.977 1.00 53.19 281 LEU A C 1
ATOM 2133 O O . LEU A 1 281 ? 38.019 1.537 -13.185 1.00 46.29 281 LEU A O 1
ATOM 2138 N N . LYS A 1 282 ? 38.152 0.809 -11.067 1.00 43.68 282 LYS A N 1
ATOM 2139 C CA . LYS A 1 282 ? 38.443 -0.571 -11.438 1.00 46.31 282 LYS A CA 1
ATOM 2140 C C . LYS A 1 282 ? 37.269 -1.447 -11.039 1.00 52.37 282 LYS A C 1
ATOM 2141 O O . LYS A 1 282 ? 36.835 -1.422 -9.881 1.00 49.65 282 LYS A O 1
ATOM 2147 N N . ILE A 1 283 ? 36.777 -2.240 -11.983 1.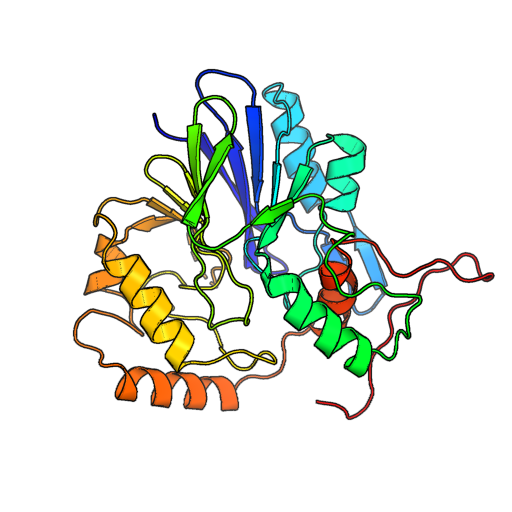00 42.10 283 ILE A N 1
ATOM 2148 C CA . ILE A 1 283 ? 35.626 -3.087 -11.703 1.00 40.58 283 ILE A CA 1
ATOM 2149 C C . ILE A 1 283 ? 36.095 -4.530 -11.781 1.00 45.59 283 ILE A C 1
ATOM 2150 O O . ILE A 1 283 ? 36.304 -5.044 -12.886 1.00 47.36 283 ILE A O 1
ATOM 2155 N N . PRO A 1 284 ? 36.279 -5.216 -10.650 1.00 46.77 284 PRO A N 1
ATOM 2156 C CA . PRO A 1 284 ? 36.712 -6.618 -10.697 1.00 46.93 284 PRO A CA 1
ATOM 2157 C C . PRO A 1 284 ? 35.712 -7.476 -11.445 1.00 45.66 284 PRO A C 1
ATOM 2158 O O . PRO A 1 284 ? 34.502 -7.397 -11.216 1.00 46.21 284 PRO A O 1
ATOM 2162 N N . LEU A 1 285 ? 36.237 -8.341 -12.300 1.00 44.82 285 LEU A N 1
ATOM 2163 C CA . LEU A 1 285 ? 35.411 -9.227 -13.086 1.00 50.50 285 LEU A CA 1
ATOM 2164 C C . LEU A 1 285 ? 35.310 -10.579 -12.403 1.00 50.70 285 LEU A C 1
ATOM 2165 O O . LEU A 1 285 ? 36.324 -11.166 -12.015 1.00 52.61 285 LEU A O 1
ATOM 2170 N N . ASP A 1 286 ? 34.081 -11.064 -12.268 1.00 48.83 286 ASP A N 1
ATOM 2171 C CA . ASP A 1 286 ? 33.801 -12.433 -11.855 1.00 49.64 286 ASP A CA 1
ATOM 2172 C C . ASP A 1 286 ? 34.362 -12.732 -10.466 1.00 58.85 286 ASP A C 1
ATOM 2173 O O . ASP A 1 286 ? 34.760 -13.857 -10.169 1.00 61.72 286 ASP A O 1
ATOM 2178 N N . LEU A 1 287 ? 34.391 -11.723 -9.599 1.00 52.17 287 LEU A N 1
ATOM 2179 C CA . LEU A 1 287 ? 34.943 -11.881 -8.267 1.00 58.63 287 LEU A CA 1
ATOM 2180 C C . LEU A 1 287 ? 33.865 -12.014 -7.201 1.00 66.50 287 LEU A C 1
ATOM 2181 O O . LEU A 1 287 ? 34.143 -12.536 -6.119 1.00 69.92 287 LEU A O 1
ATOM 2186 N N . PHE A 1 288 ? 32.647 -11.582 -7.496 1.00 67.09 288 PHE A N 1
ATOM 2187 C CA . PHE A 1 288 ? 31.551 -11.613 -6.544 1.00 66.91 288 PHE A CA 1
ATOM 2188 C C . PHE A 1 288 ? 30.454 -12.592 -6.968 1.00 78.93 288 PHE A C 1
ATOM 2189 O O . PHE A 1 288 ? 29.573 -12.262 -7.773 1.00 80.21 288 PHE A O 1
#

Organism: Pseudomonas aeruginosa (strain ATCC 15692 / DSM 22644 / CIP 104116 / JCM 14847 / LMG 12228 / 1C / PRS 101 / PAO1) (NCBI:txid208964)